Protein AF-A0A151I1D5-F1 (afdb_monomer_lite)

Radius of gyration: 35.08 Å; chains: 1; bounding box: 77×57×146 Å

Structure (mmCIF, N/CA/C/O backbone):
data_AF-A0A151I1D5-F1
#
_entry.id   AF-A0A151I1D5-F1
#
loop_
_atom_site.group_PDB
_atom_site.id
_atom_site.type_symbol
_atom_site.label_atom_id
_atom_site.label_alt_id
_atom_site.label_comp_id
_atom_site.label_asym_id
_atom_site.label_entity_id
_atom_site.label_seq_id
_atom_site.pdbx_PDB_ins_code
_atom_site.Cartn_x
_atom_site.Cartn_y
_atom_site.Cartn_z
_atom_site.occupancy
_atom_site.B_iso_or_equiv
_atom_site.auth_seq_id
_atom_site.auth_comp_id
_atom_site.auth_asym_id
_atom_site.auth_atom_id
_atom_site.pdbx_PDB_model_num
ATOM 1 N N . MET A 1 1 ? 27.876 -27.162 -75.616 1.00 41.78 1 MET A N 1
ATOM 2 C CA . MET A 1 1 ? 27.828 -28.144 -74.509 1.00 41.78 1 MET A CA 1
ATOM 3 C C . MET A 1 1 ? 26.870 -27.642 -73.443 1.00 41.78 1 MET A C 1
ATOM 5 O O . MET A 1 1 ? 27.194 -26.694 -72.750 1.00 41.78 1 MET A O 1
ATOM 9 N N . ASN A 1 2 ? 25.673 -28.226 -73.369 1.00 35.25 2 ASN A N 1
ATOM 10 C CA . ASN A 1 2 ? 24.608 -27.829 -72.449 1.00 35.25 2 ASN A CA 1
ATOM 11 C C . ASN A 1 2 ? 24.338 -29.021 -71.515 1.00 35.25 2 ASN A C 1
ATOM 13 O O . ASN A 1 2 ? 23.931 -30.084 -71.986 1.00 35.25 2 ASN A O 1
ATOM 17 N N . ARG A 1 3 ? 24.655 -28.897 -70.223 1.00 39.97 3 ARG A N 1
ATOM 18 C CA . ARG A 1 3 ? 24.463 -29.952 -69.214 1.00 39.97 3 ARG A CA 1
ATOM 19 C C . ARG A 1 3 ? 23.716 -29.376 -68.016 1.00 39.97 3 ARG A C 1
ATOM 21 O O . ARG A 1 3 ? 24.170 -28.403 -67.430 1.00 39.97 3 ARG A O 1
ATOM 28 N N . GLY A 1 4 ? 22.645 -30.064 -67.613 1.00 36.81 4 GLY A N 1
ATOM 29 C CA . GLY A 1 4 ? 22.224 -30.094 -66.211 1.00 36.81 4 GLY A CA 1
ATOM 30 C C . GLY A 1 4 ? 20.821 -29.586 -65.887 1.00 36.81 4 GLY A C 1
ATOM 31 O O . GLY A 1 4 ? 20.677 -28.682 -65.075 1.00 36.81 4 GLY A O 1
ATOM 32 N N . ARG A 1 5 ? 19.773 -30.240 -66.408 1.00 41.97 5 ARG A N 1
ATOM 33 C CA . ARG A 1 5 ? 18.501 -30.356 -65.668 1.00 41.97 5 ARG A CA 1
ATOM 34 C C . ARG A 1 5 ? 18.778 -31.096 -64.354 1.00 41.97 5 ARG A C 1
ATOM 36 O O . ARG A 1 5 ? 19.260 -32.227 -64.400 1.00 41.97 5 ARG A O 1
ATOM 43 N N . LYS A 1 6 ? 18.395 -30.527 -63.209 1.00 43.16 6 LYS A N 1
ATOM 44 C CA . LYS A 1 6 ? 18.190 -31.297 -61.975 1.00 43.16 6 LYS A CA 1
ATOM 45 C C . LYS A 1 6 ? 16.843 -30.945 -61.354 1.00 43.16 6 LYS A C 1
ATOM 47 O O . LYS A 1 6 ? 16.387 -29.809 -61.401 1.00 43.16 6 LYS A O 1
ATOM 52 N N . GLN A 1 7 ? 16.184 -32.005 -60.916 1.00 39.75 7 GLN A N 1
ATOM 53 C CA . GLN A 1 7 ? 14.758 -32.124 -60.688 1.00 39.75 7 GLN A CA 1
ATOM 54 C C . GLN A 1 7 ? 14.327 -31.637 -59.303 1.00 39.75 7 GLN A C 1
ATOM 56 O O . GLN A 1 7 ? 15.122 -31.522 -58.373 1.00 39.75 7 GLN A O 1
ATOM 61 N N . ARG A 1 8 ? 13.015 -31.407 -59.224 1.00 35.94 8 ARG A N 1
ATOM 62 C CA . ARG A 1 8 ? 12.191 -31.112 -58.053 1.00 35.94 8 ARG A CA 1
ATOM 63 C C . ARG A 1 8 ? 12.415 -32.139 -56.938 1.00 35.94 8 ARG A C 1
ATOM 65 O O . ARG A 1 8 ? 12.318 -33.336 -57.180 1.00 35.94 8 ARG A O 1
ATOM 72 N N . GLY A 1 9 ? 12.616 -31.649 -55.719 1.00 34.81 9 GLY A N 1
ATOM 73 C CA . GLY A 1 9 ? 12.494 -32.417 -54.484 1.00 34.81 9 GLY A CA 1
ATOM 74 C C . GLY A 1 9 ? 11.476 -31.727 -53.585 1.00 34.81 9 GLY A C 1
ATOM 75 O O . GLY A 1 9 ? 11.786 -30.731 -52.940 1.00 34.81 9 GLY A O 1
ATOM 76 N N . VAL A 1 10 ? 10.243 -32.232 -53.594 1.00 39.88 10 VAL A N 1
ATOM 77 C CA . VAL A 1 10 ? 9.167 -31.832 -52.683 1.00 39.88 10 VAL A CA 1
ATOM 78 C C . VAL A 1 10 ? 9.477 -32.455 -51.323 1.00 39.88 10 VAL A C 1
ATOM 80 O O . VAL A 1 10 ? 9.228 -33.635 -51.100 1.00 39.88 10 VAL A O 1
ATOM 83 N N . GLY A 1 11 ? 10.079 -31.672 -50.430 1.00 34.16 11 GLY A N 1
ATOM 84 C CA . GLY A 1 11 ? 10.379 -32.060 -49.053 1.00 34.16 11 GLY A CA 1
ATOM 85 C C . GLY A 1 11 ? 9.414 -31.394 -48.083 1.00 34.16 11 GLY A C 1
ATOM 86 O O . GLY A 1 11 ? 9.779 -30.438 -47.406 1.00 34.16 11 GLY A O 1
ATOM 87 N N . GLY A 1 12 ? 8.174 -31.884 -48.030 1.00 37.75 12 GLY A N 1
ATOM 88 C CA . GLY A 1 12 ? 7.197 -31.502 -47.014 1.00 37.75 12 GLY A CA 1
ATOM 89 C C . GLY A 1 12 ? 7.607 -32.040 -45.645 1.00 37.75 12 GLY A C 1
ATOM 90 O O . GLY A 1 12 ? 7.188 -33.123 -45.244 1.00 37.75 12 GLY A O 1
ATOM 91 N N . THR A 1 13 ? 8.418 -31.290 -44.903 1.00 35.41 13 THR A N 1
ATOM 92 C CA . THR A 1 13 ? 8.650 -31.556 -43.482 1.00 35.41 13 THR A CA 1
ATOM 93 C C . THR A 1 13 ? 7.514 -30.943 -42.675 1.00 35.41 13 THR A C 1
ATOM 95 O O . THR A 1 13 ? 7.536 -29.791 -42.250 1.00 35.41 13 THR A O 1
ATOM 98 N N . ARG A 1 14 ? 6.482 -31.768 -42.473 1.00 38.03 14 ARG A N 1
ATOM 99 C CA . ARG A 1 14 ? 5.414 -31.599 -41.486 1.00 38.03 14 ARG A CA 1
ATOM 100 C C . ARG A 1 14 ? 6.060 -31.383 -40.112 1.00 38.03 14 ARG A C 1
ATOM 102 O O . ARG A 1 14 ? 6.385 -32.345 -39.415 1.00 38.03 14 ARG A O 1
ATOM 109 N N . LYS A 1 15 ? 6.293 -30.123 -39.727 1.00 36.84 15 LYS A N 1
ATOM 110 C CA . LYS A 1 15 ? 6.655 -29.780 -38.349 1.00 36.84 15 LYS A CA 1
ATOM 111 C C . LYS A 1 15 ? 5.465 -30.173 -37.486 1.00 36.84 15 LYS A C 1
ATOM 113 O O . LYS A 1 15 ? 4.402 -29.563 -37.550 1.00 36.84 15 LYS A O 1
ATOM 118 N N . ARG A 1 16 ? 5.652 -31.273 -36.751 1.00 34.34 16 ARG A N 1
ATOM 119 C CA . ARG A 1 16 ? 4.774 -31.725 -35.675 1.00 34.34 16 ARG A CA 1
ATOM 120 C C . ARG A 1 16 ? 4.409 -30.503 -34.842 1.00 34.34 16 ARG A C 1
ATOM 122 O O . ARG A 1 16 ? 5.302 -29.836 -34.320 1.00 34.34 16 ARG A O 1
ATOM 129 N N . VAL A 1 17 ? 3.111 -30.227 -34.744 1.00 41.66 17 VAL A N 1
ATOM 130 C CA . VAL A 1 17 ? 2.547 -29.380 -33.696 1.00 41.66 17 VAL A CA 1
ATOM 131 C C . VAL A 1 17 ? 2.896 -30.084 -32.393 1.00 41.66 17 VAL A C 1
ATOM 133 O O . VAL A 1 17 ? 2.223 -31.015 -31.963 1.00 41.66 17 VAL A O 1
ATOM 136 N N . GLY A 1 18 ? 4.050 -29.723 -31.839 1.00 35.16 18 GLY A N 1
ATOM 137 C CA . GLY A 1 18 ? 4.397 -30.057 -30.478 1.00 35.16 18 GLY A CA 1
ATOM 138 C C . GLY A 1 18 ? 3.407 -29.306 -29.616 1.00 35.16 18 GLY A C 1
ATOM 139 O O . GLY A 1 18 ? 3.459 -28.080 -29.544 1.00 35.16 18 GLY A O 1
ATOM 140 N N . THR A 1 19 ? 2.489 -30.045 -29.007 1.00 40.72 19 THR A N 1
ATOM 141 C CA . THR A 1 19 ? 1.715 -29.611 -27.854 1.00 40.72 19 THR A CA 1
ATOM 142 C C . THR A 1 19 ? 2.703 -29.149 -26.790 1.00 40.72 19 THR A C 1
ATOM 144 O O . THR A 1 19 ? 3.163 -29.932 -25.962 1.00 40.72 19 THR A O 1
ATOM 147 N N . ARG A 1 20 ? 3.069 -27.864 -26.819 1.00 33.00 20 ARG A N 1
ATOM 148 C CA . ARG A 1 20 ? 3.628 -27.199 -25.649 1.00 33.00 20 ARG A CA 1
ATOM 149 C C . ARG A 1 20 ? 2.465 -27.014 -24.685 1.00 33.00 20 ARG A C 1
ATOM 151 O O . ARG A 1 20 ? 1.884 -25.941 -24.590 1.00 33.00 20 ARG A O 1
ATOM 158 N N . GLN A 1 21 ? 2.139 -28.092 -23.972 1.00 42.50 21 GLN A N 1
ATOM 159 C CA . GLN A 1 21 ? 1.662 -28.004 -22.598 1.00 42.50 21 GLN A CA 1
ATOM 160 C C . GLN A 1 21 ? 2.790 -27.354 -21.786 1.00 42.50 21 GLN A C 1
ATOM 162 O O . GLN A 1 21 ? 3.580 -28.011 -21.116 1.00 42.50 21 GLN A O 1
ATOM 167 N N . GLY A 1 22 ? 2.932 -26.041 -21.957 1.00 32.31 22 GLY A N 1
ATOM 168 C CA . GLY A 1 22 ? 3.627 -25.183 -21.023 1.00 32.31 22 GLY A CA 1
ATOM 169 C C . GLY A 1 22 ? 2.584 -24.780 -20.003 1.00 32.31 22 GLY A C 1
ATOM 170 O O . GLY A 1 22 ? 1.608 -24.125 -20.351 1.00 32.31 22 GLY A O 1
ATOM 171 N N . TRP A 1 23 ? 2.756 -25.237 -18.774 1.00 38.06 23 TRP A N 1
ATOM 172 C CA . TRP A 1 23 ? 2.026 -24.763 -17.612 1.00 38.06 23 TRP A CA 1
ATOM 173 C C . TRP A 1 23 ? 1.967 -23.230 -17.656 1.00 38.06 23 TRP A C 1
ATOM 175 O O . TRP A 1 23 ? 2.983 -22.576 -17.428 1.00 38.06 23 TRP A O 1
ATOM 185 N N . ILE A 1 24 ? 0.812 -22.642 -17.984 1.00 48.31 24 ILE A N 1
ATOM 186 C CA . ILE A 1 24 ? 0.598 -21.215 -17.747 1.00 48.31 24 ILE A CA 1
ATOM 187 C C . ILE A 1 24 ? 0.487 -21.099 -16.230 1.00 48.31 24 ILE A C 1
ATOM 189 O O . ILE A 1 24 ? -0.577 -21.323 -15.655 1.00 48.31 24 ILE A O 1
ATOM 193 N N . LYS A 1 25 ? 1.609 -20.838 -15.557 1.00 43.22 25 LYS A N 1
ATOM 194 C CA . LYS A 1 25 ? 1.567 -20.381 -14.172 1.00 43.22 25 LYS A CA 1
ATOM 195 C C . LYS A 1 25 ? 0.787 -19.064 -14.166 1.00 43.22 25 LYS A C 1
ATOM 197 O O . LYS A 1 25 ? 1.275 -18.069 -14.682 1.00 43.22 25 LYS A O 1
ATOM 202 N N . GLY A 1 26 ? -0.437 -19.106 -13.640 1.00 60.16 26 GLY A N 1
ATOM 203 C CA . GLY A 1 26 ? -1.182 -17.945 -13.155 1.00 60.16 26 GLY A CA 1
ATOM 204 C C . GLY A 1 26 ? -1.372 -16.791 -14.139 1.00 60.16 26 GLY A C 1
ATOM 205 O O . GLY A 1 26 ? -0.894 -15.702 -13.875 1.00 60.16 26 GLY A O 1
ATOM 206 N N . ALA A 1 27 ? -2.089 -16.983 -15.246 1.00 80.62 27 ALA A N 1
ATOM 207 C CA . ALA A 1 27 ? -2.495 -15.849 -16.082 1.00 80.62 27 ALA A CA 1
ATOM 208 C C . ALA A 1 27 ? -3.678 -15.083 -15.465 1.00 80.62 27 ALA A C 1
ATOM 210 O O . ALA A 1 27 ? -4.573 -15.682 -14.864 1.00 80.62 27 ALA A O 1
ATOM 211 N N . LEU A 1 28 ? -3.693 -13.763 -15.662 1.00 92.81 28 LEU A N 1
ATOM 212 C CA . LEU A 1 28 ? -4.875 -12.928 -15.455 1.00 92.81 28 LEU A CA 1
ATOM 213 C C . LEU A 1 28 ? -6.009 -13.405 -16.380 1.00 92.81 28 LEU A C 1
ATOM 215 O O . LEU A 1 28 ? -5.791 -13.706 -17.554 1.00 92.81 28 LEU A O 1
ATOM 219 N N . VAL A 1 29 ? -7.223 -13.474 -15.848 1.00 94.50 29 VAL A N 1
ATOM 220 C CA . VAL A 1 29 ? -8.427 -13.946 -16.533 1.00 94.50 29 VAL A CA 1
ATOM 221 C C . VAL A 1 29 ? -9.348 -12.761 -16.767 1.00 94.50 29 VAL A C 1
ATOM 223 O O . VAL A 1 29 ? -9.862 -12.169 -15.818 1.00 94.50 29 VAL A O 1
ATOM 226 N N . TYR A 1 30 ? -9.599 -12.460 -18.037 1.00 94.06 30 TYR A N 1
ATOM 227 C CA . TYR A 1 30 ? -10.476 -11.370 -18.452 1.00 94.06 30 TYR A CA 1
ATOM 228 C C . TYR A 1 30 ? -11.809 -11.900 -18.985 1.00 94.06 30 TYR A C 1
ATOM 230 O O . TYR A 1 30 ? -11.854 -12.939 -19.648 1.00 94.06 30 TYR A O 1
ATOM 238 N N . ARG A 1 31 ? -12.896 -11.171 -18.722 1.00 95.19 31 ARG A N 1
ATOM 239 C CA . ARG A 1 31 ? -14.205 -11.362 -19.365 1.00 95.19 31 ARG A CA 1
ATOM 240 C C . ARG A 1 31 ? -14.754 -10.004 -19.766 1.00 95.19 31 ARG A C 1
ATOM 242 O O . ARG A 1 31 ? -14.777 -9.092 -18.946 1.00 95.19 31 ARG A O 1
ATOM 249 N N . ASP A 1 32 ? -15.144 -9.873 -21.030 1.00 92.81 32 ASP A N 1
ATOM 250 C CA . ASP A 1 32 ? -15.687 -8.629 -21.594 1.00 92.81 32 ASP A CA 1
ATOM 251 C C . ASP A 1 32 ? -14.788 -7.404 -21.340 1.00 92.81 32 ASP A C 1
ATOM 253 O O . ASP A 1 32 ? -15.257 -6.313 -21.034 1.00 92.81 32 ASP A O 1
ATOM 257 N N . GLY A 1 33 ? -13.467 -7.604 -21.411 1.00 85.69 33 GLY A N 1
ATOM 258 C CA . GLY A 1 33 ? -12.463 -6.564 -21.154 1.00 85.69 33 GLY A CA 1
ATOM 259 C C . GLY A 1 33 ? -12.171 -6.287 -19.675 1.00 85.69 33 GLY A C 1
ATOM 260 O O . GLY A 1 33 ? -11.213 -5.582 -19.381 1.00 85.69 33 GLY A O 1
ATOM 261 N N . ASN A 1 34 ? -12.918 -6.881 -18.742 1.00 88.75 34 ASN A N 1
ATOM 262 C CA . ASN A 1 34 ? -12.726 -6.689 -17.306 1.00 88.75 34 ASN A CA 1
ATOM 263 C C . ASN A 1 34 ? -11.879 -7.810 -16.703 1.00 88.75 34 ASN A C 1
ATOM 265 O O . ASN A 1 34 ? -12.093 -8.986 -17.007 1.00 88.75 34 ASN A O 1
ATOM 269 N N . LEU A 1 35 ? -10.942 -7.455 -15.822 1.00 93.19 35 LEU A N 1
ATOM 270 C CA . LEU A 1 35 ? -10.183 -8.425 -15.038 1.00 93.19 35 LEU A CA 1
ATOM 271 C C . LEU A 1 35 ? -11.108 -9.090 -14.010 1.00 93.19 35 LEU A C 1
ATOM 273 O O . LEU A 1 35 ? -11.648 -8.424 -13.132 1.00 93.19 35 LEU A O 1
ATOM 277 N N . VAL A 1 36 ? -11.290 -10.407 -14.120 1.00 93.56 36 VAL A N 1
ATOM 278 C CA . VAL A 1 36 ? -12.192 -11.184 -13.254 1.00 93.56 36 VAL A CA 1
ATOM 279 C C . VAL A 1 36 ? -11.429 -11.960 -12.189 1.00 93.56 36 VAL A C 1
ATOM 281 O O . VAL A 1 36 ? -11.894 -12.067 -11.057 1.00 93.56 36 VAL A O 1
ATOM 284 N N . SER A 1 37 ? -10.277 -12.536 -12.534 1.00 93.19 37 SER A N 1
ATOM 285 C CA . SER A 1 37 ? -9.464 -13.298 -11.583 1.00 93.19 37 SER A CA 1
ATOM 286 C C . SER A 1 37 ? -8.019 -13.455 -12.050 1.00 93.19 37 SER A C 1
ATOM 288 O O . SER A 1 37 ? -7.667 -13.102 -13.170 1.00 93.19 37 SER A O 1
ATOM 290 N N . GLY A 1 38 ? -7.164 -13.990 -11.186 1.00 94.25 38 GLY A N 1
ATOM 291 C CA . GLY A 1 38 ? -5.769 -14.303 -11.479 1.00 94.25 38 GLY A CA 1
ATOM 292 C C . GLY A 1 38 ? -5.141 -15.027 -10.294 1.00 94.25 38 GLY A C 1
ATOM 293 O O . GLY A 1 38 ? -5.761 -15.145 -9.234 1.00 94.25 38 GLY A O 1
ATOM 294 N N . SER A 1 39 ? -3.914 -15.521 -10.454 1.00 95.31 39 SER A N 1
ATOM 295 C CA . SER A 1 39 ? -3.115 -15.894 -9.284 1.00 95.31 39 SER A CA 1
ATOM 296 C C . SER A 1 39 ? -2.754 -14.637 -8.489 1.00 95.31 39 SER A C 1
ATOM 298 O O . SER A 1 39 ? -2.676 -13.547 -9.056 1.00 95.31 39 SER A O 1
ATOM 300 N N . LEU A 1 40 ? -2.482 -14.789 -7.189 1.00 95.69 40 LEU A N 1
ATOM 301 C CA . LEU A 1 40 ? -2.001 -13.677 -6.364 1.00 95.69 40 LEU A CA 1
ATOM 302 C C . LEU A 1 40 ? -0.771 -13.012 -6.996 1.00 95.69 40 LEU A C 1
ATOM 304 O O . LEU A 1 40 ? -0.752 -11.801 -7.144 1.00 95.69 40 LEU A O 1
ATOM 308 N N . GLU A 1 41 ? 0.203 -13.807 -7.440 1.00 94.81 41 GLU A N 1
ATOM 309 C CA . GLU A 1 41 ? 1.417 -13.326 -8.113 1.00 94.81 41 GLU A CA 1
ATOM 310 C C . GLU A 1 41 ? 1.102 -12.442 -9.331 1.00 94.81 41 GLU A C 1
ATOM 312 O O . GLU A 1 41 ? 1.637 -11.344 -9.452 1.00 94.81 41 GLU A O 1
ATOM 317 N N . ALA A 1 42 ? 0.177 -12.866 -10.197 1.00 95.12 42 ALA A N 1
ATOM 318 C CA . ALA A 1 42 ? -0.186 -12.093 -11.380 1.00 95.12 42 ALA A CA 1
ATOM 319 C C . ALA A 1 42 ? -0.969 -10.824 -11.040 1.00 95.12 42 ALA A C 1
ATOM 321 O O . ALA A 1 42 ? -0.788 -9.800 -11.695 1.00 95.12 42 ALA A O 1
ATOM 322 N N . LEU A 1 43 ? -1.817 -10.870 -10.010 1.00 96.44 43 LEU A N 1
ATOM 323 C CA . LEU A 1 43 ? -2.537 -9.696 -9.520 1.00 96.44 43 LEU A CA 1
ATOM 324 C C . LEU A 1 43 ? -1.578 -8.678 -8.883 1.00 96.44 43 LEU A C 1
ATOM 326 O O . LEU A 1 43 ? -1.693 -7.480 -9.144 1.00 96.44 43 LEU A O 1
ATOM 330 N N . VAL A 1 44 ? -0.585 -9.143 -8.120 1.00 95.94 44 VAL A N 1
ATOM 331 C CA . VAL A 1 44 ? 0.491 -8.290 -7.598 1.00 95.94 44 VAL A CA 1
ATOM 332 C C . VAL A 1 44 ? 1.276 -7.683 -8.756 1.00 95.94 44 VAL A C 1
ATOM 334 O O . VAL A 1 44 ? 1.434 -6.468 -8.805 1.00 95.94 44 VAL A O 1
ATOM 337 N N . GLN A 1 45 ? 1.687 -8.482 -9.743 1.00 94.00 45 GLN A N 1
ATOM 338 C CA . GLN A 1 45 ? 2.387 -7.973 -10.922 1.00 94.00 45 GLN A CA 1
ATOM 339 C C . GLN A 1 45 ? 1.554 -6.937 -11.695 1.00 94.00 45 GLN A C 1
ATOM 341 O O . GLN A 1 45 ? 2.105 -5.946 -12.162 1.00 94.00 45 GLN A O 1
ATOM 346 N N . HIS A 1 46 ? 0.235 -7.124 -11.795 1.00 94.56 46 HIS A N 1
ATOM 347 C CA . HIS A 1 46 ? -0.681 -6.169 -12.427 1.00 94.56 46 HIS A CA 1
ATOM 348 C C . HIS A 1 46 ? -0.882 -4.878 -11.614 1.00 94.56 46 HIS A C 1
ATOM 350 O O . HIS A 1 46 ? -1.251 -3.850 -12.181 1.00 94.56 46 HIS A O 1
A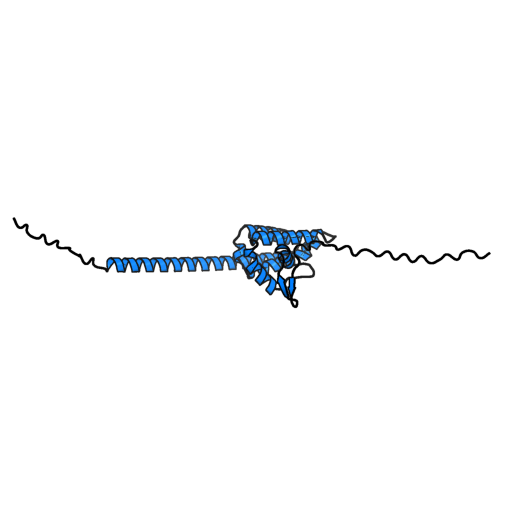TOM 356 N N . MET A 1 47 ? -0.637 -4.912 -10.300 1.00 94.88 47 MET A N 1
ATOM 357 C CA . MET A 1 47 ? -0.647 -3.733 -9.427 1.00 94.88 47 MET A CA 1
ATOM 358 C C . MET A 1 47 ? 0.635 -2.900 -9.561 1.00 94.88 47 MET A C 1
ATOM 360 O O . MET A 1 47 ? 0.608 -1.700 -9.302 1.00 94.88 47 MET A O 1
ATOM 364 N N . VAL A 1 48 ? 1.764 -3.507 -9.941 1.00 92.69 48 VAL A N 1
ATOM 365 C CA . VAL A 1 48 ? 3.046 -2.799 -10.056 1.00 92.69 48 VAL A CA 1
ATOM 366 C C . VAL A 1 48 ? 3.062 -1.938 -11.328 1.00 92.69 48 VAL A C 1
ATOM 368 O O . VAL A 1 48 ? 2.970 -2.486 -12.429 1.00 92.69 48 VAL A O 1
ATOM 371 N N . PRO A 1 49 ? 3.212 -0.603 -11.217 1.00 90.50 49 PRO A N 1
ATOM 372 C CA . PRO A 1 49 ? 3.315 0.269 -12.381 1.00 90.50 49 PRO A CA 1
ATOM 373 C C . PRO A 1 49 ? 4.542 -0.041 -13.238 1.00 90.50 49 PRO A C 1
ATOM 375 O O . PRO A 1 49 ? 5.590 -0.424 -12.721 1.00 90.50 49 PRO A O 1
ATOM 378 N N . THR A 1 50 ? 4.442 0.219 -14.537 1.00 85.12 50 THR A N 1
ATOM 379 C CA . THR A 1 50 ? 5.569 0.192 -15.477 1.00 85.12 50 THR A CA 1
ATOM 380 C C . THR A 1 50 ? 5.703 1.552 -16.173 1.00 85.12 50 THR A C 1
ATOM 382 O O . THR A 1 50 ? 5.009 2.514 -15.841 1.00 85.12 50 THR A O 1
ATOM 385 N N . GLU A 1 51 ? 6.621 1.666 -17.134 1.00 79.12 51 GLU A N 1
ATOM 386 C CA . GLU A 1 51 ? 6.782 2.888 -17.932 1.00 79.12 51 GLU A CA 1
ATOM 387 C C . GLU A 1 51 ? 5.530 3.201 -18.772 1.00 79.12 51 GLU A C 1
ATOM 389 O O . GLU A 1 51 ? 5.097 4.352 -18.843 1.00 79.12 51 GLU A O 1
ATOM 394 N N . GLU A 1 52 ? 4.909 2.164 -19.337 1.00 83.44 52 GLU A N 1
ATOM 395 C CA . GLU A 1 52 ? 3.786 2.276 -20.278 1.00 83.44 52 GLU A CA 1
ATOM 396 C C . GLU A 1 52 ? 2.418 2.026 -19.628 1.00 83.44 52 GLU A C 1
ATOM 398 O O . GLU A 1 52 ? 1.381 2.268 -20.245 1.00 83.44 52 GLU A O 1
ATOM 403 N N . TYR A 1 53 ? 2.394 1.541 -18.386 1.00 88.50 53 TYR A N 1
ATOM 404 C CA . TYR A 1 53 ? 1.171 1.119 -17.717 1.00 88.50 53 TYR A CA 1
ATOM 405 C C . TYR A 1 53 ? 1.116 1.596 -16.265 1.00 88.50 53 TYR A C 1
ATOM 407 O O . TYR A 1 53 ? 2.070 1.466 -15.499 1.00 88.50 53 TYR A O 1
ATOM 415 N N . TYR A 1 54 ? -0.051 2.100 -15.874 1.00 92.25 54 TYR A N 1
ATOM 416 C CA . TYR A 1 54 ? -0.414 2.345 -14.486 1.00 92.25 54 TYR A CA 1
ATOM 417 C C . TYR A 1 54 ? -1.789 1.706 -14.240 1.00 92.25 54 TYR A C 1
ATOM 419 O O . TYR A 1 54 ? -2.690 1.945 -15.050 1.00 92.25 54 TYR A O 1
ATOM 427 N N . PRO A 1 55 ? -1.965 0.897 -13.180 1.00 93.00 55 PRO A N 1
ATOM 428 C CA . PRO A 1 55 ? -3.256 0.286 -12.875 1.00 93.00 55 PRO A CA 1
ATOM 429 C C . PRO A 1 55 ? -4.324 1.344 -12.628 1.00 93.00 55 PRO A C 1
ATOM 431 O O . PRO A 1 55 ? -4.070 2.366 -11.992 1.00 93.00 55 PRO A O 1
ATOM 434 N N . ASP A 1 56 ? -5.540 1.104 -13.113 1.00 93.38 56 ASP A N 1
ATOM 435 C CA . ASP A 1 56 ? -6.628 2.033 -12.848 1.00 93.38 56 ASP A CA 1
ATOM 436 C C . ASP A 1 56 ? -6.990 2.064 -11.351 1.00 93.38 56 ASP A C 1
ATOM 438 O O . ASP A 1 56 ? -6.749 1.124 -10.582 1.00 93.38 56 ASP A O 1
ATOM 442 N N . ARG A 1 57 ? -7.590 3.179 -10.927 1.00 93.94 57 ARG A N 1
ATOM 443 C CA . ARG A 1 57 ? -7.923 3.413 -9.517 1.00 93.94 57 ARG A CA 1
ATOM 444 C C . ARG A 1 57 ? -8.930 2.409 -8.960 1.00 93.94 57 ARG A C 1
ATOM 446 O O . ARG A 1 57 ? -8.887 2.122 -7.766 1.00 93.94 57 ARG A O 1
ATOM 453 N N . ALA A 1 58 ? -9.841 1.891 -9.786 1.00 95.00 58 ALA A N 1
ATOM 454 C CA . ALA A 1 58 ? -10.848 0.939 -9.332 1.00 95.00 58 ALA A CA 1
ATOM 455 C C . ALA A 1 58 ? -10.202 -0.414 -9.013 1.00 95.00 58 ALA A C 1
ATOM 457 O O . ALA A 1 58 ? -10.493 -0.997 -7.965 1.00 95.00 58 ALA A O 1
ATOM 458 N N . TYR A 1 59 ? -9.273 -0.865 -9.860 1.00 96.06 59 TYR A N 1
ATOM 459 C CA . TYR A 1 59 ? -8.446 -2.032 -9.589 1.00 96.06 59 TYR A CA 1
ATOM 460 C C . TYR A 1 59 ? -7.598 -1.836 -8.333 1.00 96.06 59 TYR A C 1
ATOM 462 O O . TYR A 1 59 ? -7.656 -2.681 -7.442 1.00 96.06 59 TYR A O 1
ATOM 470 N N . LEU A 1 60 ? -6.860 -0.722 -8.219 1.00 96.75 60 LEU A N 1
ATOM 471 C CA . LEU A 1 60 ? -6.031 -0.443 -7.040 1.00 96.75 60 LEU A CA 1
ATOM 472 C C . LEU A 1 60 ? -6.850 -0.485 -5.749 1.00 96.75 60 LEU A C 1
ATOM 474 O O . LEU A 1 60 ? -6.464 -1.167 -4.801 1.00 96.75 60 LEU A O 1
ATOM 478 N N . PHE A 1 61 ? -8.005 0.183 -5.729 1.00 97.19 61 PHE A N 1
ATOM 479 C CA . PHE A 1 61 ? -8.912 0.166 -4.587 1.00 97.19 61 PHE A CA 1
ATOM 480 C C . PHE A 1 61 ? -9.366 -1.258 -4.242 1.00 97.19 61 PHE A C 1
ATOM 482 O O . PHE A 1 61 ? -9.198 -1.701 -3.105 1.00 97.19 61 PHE A O 1
ATOM 489 N N . ALA A 1 62 ? -9.929 -1.985 -5.213 1.00 96.94 62 ALA A N 1
ATOM 490 C CA . ALA A 1 62 ? -10.502 -3.308 -4.980 1.00 96.94 62 ALA A CA 1
ATOM 491 C C . ALA A 1 62 ? -9.435 -4.337 -4.586 1.00 96.94 62 ALA A C 1
ATOM 493 O O . ALA A 1 62 ? -9.643 -5.137 -3.666 1.00 96.94 62 ALA A O 1
ATOM 494 N N . PHE A 1 63 ? -8.280 -4.302 -5.252 1.00 97.56 63 PHE A N 1
ATOM 495 C CA . PHE A 1 63 ? -7.168 -5.189 -4.959 1.00 97.56 63 PHE A CA 1
ATOM 496 C C . PHE A 1 63 ? -6.581 -4.886 -3.585 1.00 97.56 63 PHE A C 1
ATOM 498 O O . PHE A 1 63 ? -6.550 -5.786 -2.761 1.00 97.56 63 PHE A O 1
ATOM 505 N N . LEU A 1 64 ? -6.214 -3.642 -3.261 1.00 97.88 64 LEU A N 1
ATOM 506 C CA . LEU A 1 64 ? -5.669 -3.313 -1.937 1.00 97.88 64 LEU A CA 1
ATOM 507 C C . LEU A 1 64 ? -6.668 -3.589 -0.807 1.00 97.88 64 LEU A C 1
ATOM 509 O O . LEU A 1 64 ? -6.267 -4.054 0.259 1.00 97.88 64 LEU A O 1
ATOM 513 N N . LEU A 1 65 ? -7.969 -3.353 -1.021 1.00 96.94 65 LEU A N 1
ATOM 514 C CA . LEU A 1 65 ? -9.019 -3.695 -0.057 1.00 96.94 65 LEU A CA 1
ATOM 515 C C . LEU A 1 65 ? -9.005 -5.194 0.281 1.00 96.94 65 LEU A C 1
ATOM 517 O O . LEU A 1 65 ? -8.991 -5.566 1.456 1.00 96.94 65 LEU A O 1
ATOM 521 N N . SER A 1 66 ? -8.988 -6.040 -0.752 1.00 97.00 66 SER A N 1
ATOM 522 C CA . SER A 1 66 ? -9.172 -7.493 -0.637 1.00 97.00 66 SER A CA 1
ATOM 523 C C . SER A 1 66 ? -7.872 -8.291 -0.482 1.00 97.00 66 SER A C 1
ATOM 525 O O . SER A 1 66 ? -7.895 -9.381 0.090 1.00 97.00 66 SER A O 1
ATOM 527 N N . ALA A 1 67 ? -6.728 -7.753 -0.909 1.00 97.44 67 ALA A N 1
ATOM 528 C CA . ALA A 1 67 ? -5.425 -8.419 -0.888 1.00 97.44 67 ALA A CA 1
ATOM 529 C C . ALA A 1 67 ? -5.017 -8.842 0.524 1.00 97.44 67 ALA A C 1
ATOM 531 O O . ALA A 1 67 ? -4.373 -9.875 0.674 1.00 97.44 67 ALA A O 1
ATOM 532 N N . ARG A 1 68 ? -5.471 -8.123 1.563 1.00 97.12 68 ARG A N 1
ATOM 533 C CA . ARG A 1 68 ? -5.220 -8.446 2.982 1.00 97.12 68 ARG A CA 1
ATOM 534 C C . ARG A 1 68 ? -5.678 -9.846 3.392 1.00 97.12 68 ARG A C 1
ATOM 536 O O . ARG A 1 68 ? -5.192 -10.375 4.387 1.00 97.12 68 ARG A O 1
ATOM 543 N N . LEU A 1 69 ? -6.606 -10.439 2.641 1.00 97.12 69 LEU A N 1
ATOM 544 C CA . LEU A 1 69 ? -7.061 -11.812 2.853 1.00 97.12 69 LEU A CA 1
ATOM 545 C C . LEU A 1 69 ? -6.031 -12.856 2.395 1.00 97.12 69 LEU A C 1
ATOM 547 O O . LEU A 1 69 ? -6.099 -14.004 2.824 1.00 97.12 69 LEU A O 1
ATOM 551 N N . PHE A 1 70 ? -5.090 -12.470 1.531 1.00 97.06 70 PHE A N 1
ATOM 552 C CA . PHE A 1 70 ? -4.152 -13.372 0.860 1.00 97.06 70 PHE A CA 1
ATOM 553 C C . PHE A 1 70 ? -2.680 -13.030 1.124 1.00 97.06 70 PHE A C 1
ATOM 555 O O . PHE A 1 70 ? -1.843 -13.927 1.114 1.00 97.06 70 PHE A O 1
ATOM 562 N N . ILE A 1 71 ? -2.361 -11.756 1.360 1.00 97.88 71 ILE A N 1
ATOM 563 C CA . ILE A 1 71 ? -1.005 -11.253 1.594 1.00 97.88 71 ILE A CA 1
ATOM 564 C C . ILE A 1 71 ? -1.040 -10.068 2.561 1.00 97.88 71 ILE A C 1
ATOM 566 O O . ILE A 1 71 ? -1.907 -9.195 2.463 1.00 97.88 71 ILE A O 1
ATOM 570 N N . LYS A 1 72 ? -0.109 -10.017 3.522 1.00 98.12 72 LYS A N 1
ATOM 571 C CA . LYS A 1 72 ? -0.056 -8.887 4.460 1.00 98.12 72 LYS A CA 1
ATOM 572 C C . LYS A 1 72 ? 0.481 -7.636 3.754 1.00 98.12 72 LYS A C 1
ATOM 574 O O . LYS A 1 72 ? 1.357 -7.762 2.901 1.00 98.12 72 LYS A O 1
ATOM 579 N N . PRO A 1 73 ? 0.054 -6.421 4.148 1.00 98.38 73 PRO A N 1
ATOM 580 C CA . PRO A 1 73 ? 0.491 -5.180 3.502 1.00 98.38 73 PRO A CA 1
ATOM 581 C C . PRO A 1 73 ? 2.013 -5.005 3.391 1.00 98.38 73 PRO A C 1
ATOM 583 O O . PRO A 1 73 ? 2.500 -4.572 2.351 1.00 98.38 73 PRO A O 1
ATOM 586 N N . HIS A 1 74 ? 2.781 -5.381 4.422 1.00 98.50 74 HIS A N 1
ATOM 587 C CA . HIS A 1 74 ? 4.247 -5.289 4.370 1.00 98.50 74 HIS A CA 1
ATOM 588 C C . HIS A 1 74 ? 4.870 -6.296 3.398 1.00 98.50 74 HIS A C 1
ATOM 590 O O . HIS A 1 74 ? 5.815 -5.946 2.702 1.00 98.50 74 HIS A O 1
ATOM 596 N N . GLU A 1 75 ? 4.326 -7.514 3.309 1.00 98.44 75 GLU A N 1
ATOM 597 C CA . GLU A 1 75 ? 4.773 -8.518 2.336 1.00 98.44 75 GLU A CA 1
ATOM 598 C C . GLU A 1 75 ? 4.446 -8.046 0.916 1.00 98.44 75 GLU A C 1
ATOM 600 O O . GLU A 1 75 ? 5.314 -8.062 0.051 1.00 98.44 75 GLU A O 1
ATOM 605 N N . LEU A 1 76 ? 3.235 -7.518 0.700 1.00 98.38 76 LEU A N 1
ATOM 606 C CA . LEU A 1 76 ? 2.822 -6.951 -0.583 1.00 98.38 76 LEU A CA 1
ATOM 607 C C . LEU A 1 76 ? 3.725 -5.792 -1.013 1.00 98.38 76 LEU A C 1
ATOM 609 O O . LEU A 1 76 ? 4.173 -5.756 -2.155 1.00 98.38 76 LEU A O 1
ATOM 613 N N . LEU A 1 77 ? 4.019 -4.851 -0.114 1.00 97.25 77 LEU A N 1
ATOM 614 C CA . LEU A 1 77 ? 4.898 -3.728 -0.434 1.00 97.25 77 LEU A CA 1
ATOM 615 C C . LEU A 1 77 ? 6.341 -4.188 -0.705 1.00 97.25 77 LEU A C 1
ATOM 617 O O . LEU A 1 77 ? 7.008 -3.621 -1.572 1.00 97.25 77 LEU A O 1
ATOM 621 N N . GLY A 1 78 ? 6.806 -5.229 -0.012 1.00 96.25 78 GLY A N 1
ATOM 622 C CA . GLY A 1 78 ? 8.071 -5.900 -0.301 1.00 96.25 78 GLY A CA 1
ATOM 623 C C . GLY A 1 78 ? 8.112 -6.493 -1.713 1.00 96.25 78 GLY A C 1
ATOM 624 O O . GLY A 1 78 ? 9.043 -6.199 -2.461 1.00 96.25 78 GLY A O 1
ATOM 625 N N . GLU A 1 79 ? 7.080 -7.248 -2.103 1.00 96.31 79 GLU A N 1
ATOM 626 C CA . GLU A 1 79 ? 6.942 -7.828 -3.449 1.00 96.31 79 GLU A CA 1
ATOM 627 C C . GLU A 1 79 ? 6.877 -6.751 -4.533 1.00 96.31 79 GLU A C 1
ATOM 629 O O . GLU A 1 79 ? 7.574 -6.840 -5.544 1.00 96.31 79 GLU A O 1
ATOM 634 N N . VAL A 1 80 ? 6.105 -5.683 -4.301 1.00 94.12 80 VAL A N 1
ATOM 635 C CA . VAL A 1 80 ? 6.074 -4.513 -5.186 1.00 94.12 80 VAL A CA 1
ATOM 636 C C . VAL A 1 80 ? 7.494 -3.986 -5.360 1.00 94.12 80 VAL A C 1
ATOM 638 O O . VAL A 1 80 ? 7.975 -3.940 -6.486 1.00 94.12 80 VAL A O 1
ATOM 641 N N . CYS A 1 81 ? 8.215 -3.678 -4.277 1.00 90.81 81 CYS A N 1
ATOM 642 C CA . CYS A 1 81 ? 9.588 -3.172 -4.362 1.00 90.81 81 CYS A CA 1
ATOM 643 C C . CYS A 1 81 ? 10.534 -4.117 -5.125 1.00 90.81 81 CYS A C 1
ATOM 645 O O . CYS A 1 81 ? 11.320 -3.647 -5.948 1.00 90.81 81 CYS A O 1
ATOM 647 N N . ALA A 1 82 ? 10.449 -5.428 -4.891 1.00 90.38 82 ALA A N 1
ATOM 648 C CA . ALA A 1 82 ? 11.282 -6.426 -5.561 1.00 90.38 82 ALA A CA 1
ATOM 649 C C . ALA A 1 82 ? 10.986 -6.518 -7.067 1.00 90.38 82 ALA A C 1
ATOM 651 O O . ALA A 1 82 ? 11.907 -6.542 -7.884 1.00 90.38 82 ALA A O 1
ATOM 652 N N . LEU A 1 83 ? 9.708 -6.503 -7.456 1.00 89.31 83 LEU A N 1
ATOM 653 C CA . LEU A 1 83 ? 9.296 -6.480 -8.861 1.00 89.31 83 LEU A CA 1
ATOM 654 C C . LEU A 1 83 ? 9.777 -5.212 -9.564 1.00 89.31 83 LEU A C 1
ATOM 656 O O . LEU A 1 83 ? 10.216 -5.270 -10.712 1.00 89.31 83 LEU A O 1
ATOM 660 N N . CYS A 1 84 ? 9.769 -4.084 -8.861 1.00 84.06 84 CYS A N 1
ATOM 661 C CA . CYS A 1 84 ? 10.293 -2.828 -9.380 1.00 84.06 84 CYS A CA 1
ATOM 662 C C . CYS A 1 84 ? 11.804 -2.909 -9.643 1.00 84.06 84 CYS A C 1
ATOM 664 O O . CYS A 1 84 ? 12.274 -2.500 -10.702 1.00 84.06 84 CYS A O 1
ATOM 666 N N . GLU A 1 85 ? 12.574 -3.481 -8.715 1.00 81.38 85 GLU A N 1
ATOM 667 C CA . GLU A 1 85 ? 14.014 -3.726 -8.894 1.00 81.38 85 GLU A CA 1
ATOM 668 C C . GLU A 1 85 ? 14.292 -4.729 -10.022 1.00 81.38 85 GLU A C 1
ATOM 670 O O . GLU A 1 85 ? 15.227 -4.560 -10.808 1.00 81.38 85 GLU A O 1
ATOM 675 N N . HIS A 1 86 ? 13.457 -5.760 -10.158 1.00 82.25 86 HIS A N 1
ATOM 676 C CA . HIS A 1 86 ? 13.576 -6.724 -11.246 1.00 82.25 86 HIS A CA 1
ATOM 677 C C . HIS A 1 86 ? 13.350 -6.066 -12.614 1.00 82.25 86 HIS A C 1
ATOM 679 O O . HIS A 1 86 ? 14.162 -6.242 -13.524 1.00 82.25 86 HIS A O 1
ATOM 685 N N . GLN A 1 87 ? 12.307 -5.239 -12.740 1.00 76.44 87 GLN A N 1
ATOM 686 C CA . GLN A 1 87 ? 12.052 -4.437 -13.940 1.00 76.44 87 GLN A CA 1
ATOM 687 C C . GLN A 1 87 ? 13.216 -3.478 -14.241 1.00 76.44 87 GLN A C 1
ATOM 689 O O . GLN A 1 87 ? 13.597 -3.312 -15.401 1.0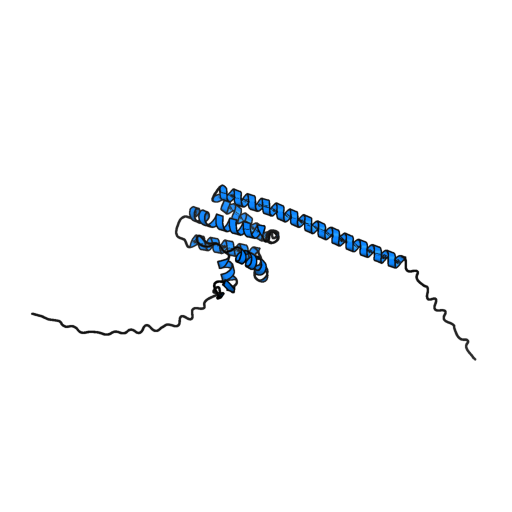0 76.44 87 GLN A O 1
ATOM 694 N N . GLN A 1 88 ? 13.848 -2.905 -13.209 1.00 71.19 88 GLN A N 1
ATOM 695 C CA . GLN A 1 88 ? 15.041 -2.070 -13.374 1.00 71.19 88 GLN A CA 1
ATOM 696 C C . GLN A 1 88 ? 16.238 -2.848 -13.924 1.00 71.19 88 GLN A C 1
ATOM 698 O O . GLN A 1 88 ? 17.017 -2.278 -14.686 1.00 71.19 88 GLN A O 1
ATOM 703 N N . ASN A 1 89 ? 16.413 -4.118 -13.556 1.00 69.25 89 ASN A N 1
ATOM 704 C CA . ASN A 1 89 ? 17.571 -4.916 -13.962 1.00 69.25 89 ASN A CA 1
ATOM 705 C C . ASN A 1 89 ? 17.494 -5.405 -15.418 1.00 69.25 89 ASN A C 1
ATOM 707 O O . ASN A 1 89 ? 18.537 -5.528 -16.060 1.00 69.25 89 ASN A O 1
ATOM 711 N N . LEU A 1 90 ? 16.291 -5.622 -15.959 1.00 60.06 90 LEU A N 1
ATOM 712 C CA . LEU A 1 90 ? 16.087 -6.142 -17.318 1.00 60.06 90 LEU A CA 1
ATOM 713 C C . LEU A 1 90 ? 16.342 -5.106 -18.439 1.00 60.06 90 LEU A C 1
ATOM 715 O O . LEU A 1 90 ? 16.750 -5.486 -19.534 1.00 60.06 90 LEU A O 1
ATOM 719 N N . ASN A 1 91 ? 16.187 -3.801 -18.178 1.00 58.75 91 ASN A N 1
ATOM 720 C CA . ASN A 1 91 ? 16.160 -2.752 -19.218 1.00 58.75 91 ASN A CA 1
ATOM 721 C C . ASN A 1 91 ? 17.531 -2.115 -19.572 1.00 58.75 91 ASN A C 1
ATOM 723 O O . ASN A 1 91 ? 17.651 -0.902 -19.724 1.00 58.75 91 ASN A O 1
ATOM 727 N N . GLY A 1 92 ? 18.592 -2.912 -19.728 1.00 53.34 92 GLY A N 1
ATOM 728 C CA . GLY A 1 92 ? 19.763 -2.569 -20.574 1.00 53.34 92 GLY A CA 1
ATOM 729 C C . GLY A 1 92 ? 20.777 -1.474 -20.165 1.00 53.34 92 GLY A C 1
ATOM 730 O O . GLY A 1 92 ? 21.953 -1.793 -20.085 1.00 53.34 92 GLY A O 1
ATOM 731 N N . GLU A 1 93 ? 20.396 -0.240 -19.777 1.00 48.94 93 GLU A N 1
ATOM 732 C CA . GLU A 1 93 ? 21.379 0.864 -19.605 1.00 48.94 93 GLU A CA 1
ATOM 733 C C . GLU A 1 93 ? 21.188 1.777 -18.361 1.00 48.94 93 GLU A C 1
ATOM 735 O O . GLU A 1 93 ? 20.063 2.124 -18.025 1.00 48.94 93 GLU A O 1
ATOM 740 N N . GLY A 1 94 ? 22.282 2.158 -17.672 1.00 55.53 94 GLY A N 1
ATOM 741 C CA . GLY A 1 94 ? 22.391 3.330 -16.769 1.00 55.53 94 GLY A CA 1
ATOM 742 C C . GLY A 1 94 ? 21.593 3.341 -15.447 1.00 55.53 94 GLY A C 1
ATOM 743 O O . GLY A 1 94 ? 20.483 3.861 -15.380 1.00 55.53 94 GLY A O 1
ATOM 744 N N . GLY A 1 95 ? 22.185 2.883 -14.333 1.00 61.19 95 GLY A N 1
ATOM 745 C CA . GLY A 1 95 ? 21.505 2.755 -13.025 1.00 61.19 95 GLY A CA 1
ATOM 746 C C . GLY A 1 95 ? 20.800 4.011 -12.467 1.00 61.19 95 GLY A C 1
ATOM 747 O O . GLY A 1 95 ? 19.790 3.872 -11.782 1.00 61.19 95 GLY A O 1
ATOM 748 N N . LYS A 1 96 ? 21.270 5.232 -12.772 1.00 62.09 96 LYS A N 1
ATOM 749 C CA . LYS A 1 96 ? 20.643 6.489 -12.302 1.00 62.09 96 LYS A CA 1
ATOM 750 C C . LYS A 1 96 ? 19.422 6.922 -13.124 1.00 62.09 96 LYS A C 1
ATOM 752 O O . LYS A 1 96 ? 18.420 7.314 -12.533 1.00 62.09 96 LYS A O 1
ATOM 757 N N . GLU A 1 97 ? 19.474 6.828 -14.452 1.00 63.59 97 GLU A N 1
ATOM 758 C CA . GLU A 1 97 ? 18.340 7.182 -15.329 1.00 63.59 97 GLU A CA 1
ATOM 759 C C . GLU A 1 97 ? 17.178 6.189 -15.181 1.00 63.59 97 GLU A C 1
ATOM 761 O O . GLU A 1 97 ? 16.009 6.573 -15.197 1.00 63.59 97 GLU A O 1
ATOM 766 N N . ARG A 1 98 ? 17.494 4.911 -14.931 1.00 66.50 98 ARG A N 1
ATOM 767 C CA . ARG A 1 98 ? 16.502 3.868 -14.623 1.00 66.50 98 ARG A CA 1
ATOM 768 C C . ARG A 1 98 ? 15.722 4.144 -13.344 1.00 66.50 98 ARG A C 1
ATOM 770 O O . ARG A 1 98 ? 14.507 3.967 -13.312 1.00 66.50 98 ARG A O 1
ATOM 777 N N . LEU A 1 99 ? 16.423 4.570 -12.293 1.00 67.38 99 LEU A N 1
ATOM 778 C CA . LEU A 1 99 ? 15.799 4.892 -11.014 1.00 67.38 99 LEU A CA 1
ATOM 779 C C . LEU A 1 99 ? 14.872 6.113 -11.158 1.00 67.38 99 LEU A C 1
ATOM 781 O O . LEU A 1 99 ? 13.784 6.125 -10.589 1.00 67.38 99 LEU A O 1
ATOM 785 N N . HIS A 1 100 ? 15.262 7.078 -11.997 1.00 70.69 100 HIS A N 1
ATOM 786 C CA . HIS A 1 100 ? 14.480 8.272 -12.340 1.00 70.69 100 HIS A CA 1
ATOM 787 C C . HIS A 1 100 ? 13.124 7.968 -12.985 1.00 70.69 100 HIS A C 1
ATOM 789 O O . HIS A 1 100 ? 12.132 8.583 -12.613 1.00 70.69 100 HIS A O 1
ATOM 795 N N . ARG A 1 101 ? 13.043 6.999 -13.907 1.00 73.25 101 ARG A N 1
ATOM 796 C CA . ARG A 1 101 ? 11.772 6.662 -14.584 1.00 73.25 101 ARG A CA 1
ATOM 797 C C . ARG A 1 101 ? 10.761 5.973 -13.673 1.00 73.25 101 ARG A C 1
ATOM 799 O O . ARG A 1 101 ? 9.557 6.173 -13.809 1.00 73.25 101 ARG A O 1
ATOM 806 N N . PHE A 1 102 ? 11.248 5.141 -12.759 1.00 75.12 102 PHE A N 1
ATOM 807 C CA . PHE A 1 102 ? 10.388 4.270 -11.968 1.00 75.12 102 PHE A CA 1
ATOM 808 C C . PHE A 1 102 ? 9.924 4.914 -10.650 1.00 75.12 102 PHE A C 1
ATOM 810 O O . PHE A 1 102 ? 8.771 4.754 -10.245 1.00 75.12 102 PHE A O 1
ATOM 817 N N . VAL A 1 103 ? 10.805 5.669 -9.985 1.00 80.69 103 VAL A N 1
ATOM 818 C CA . VAL A 1 103 ? 10.519 6.279 -8.677 1.00 80.69 103 VAL A CA 1
ATOM 819 C C . VAL A 1 103 ? 9.224 7.101 -8.660 1.00 80.69 103 VAL A C 1
ATOM 821 O O . VAL A 1 103 ? 8.427 6.862 -7.754 1.00 80.69 103 VAL A O 1
ATOM 824 N N . PRO A 1 104 ? 8.930 7.978 -9.641 1.00 84.38 104 PRO A N 1
ATOM 825 C CA . PRO A 1 104 ? 7.683 8.743 -9.652 1.00 84.38 104 PRO A CA 1
ATOM 826 C C . PRO A 1 104 ? 6.430 7.860 -9.629 1.00 84.38 104 PRO A C 1
ATOM 828 O O . PRO A 1 104 ? 5.470 8.163 -8.928 1.00 84.38 104 PRO A O 1
ATOM 831 N N . ARG A 1 105 ? 6.441 6.717 -10.331 1.00 87.50 105 ARG A N 1
ATOM 832 C CA . ARG A 1 105 ? 5.301 5.788 -10.359 1.00 87.50 105 ARG A CA 1
ATOM 833 C C . ARG A 1 105 ? 5.110 5.053 -9.036 1.00 87.50 105 ARG A C 1
ATOM 835 O O . ARG A 1 105 ? 3.973 4.861 -8.609 1.00 87.50 105 ARG A O 1
ATOM 842 N N . LEU A 1 106 ? 6.200 4.672 -8.368 1.00 88.69 106 LEU A N 1
ATOM 843 C CA . LEU A 1 106 ? 6.125 4.081 -7.030 1.00 88.69 106 LEU A CA 1
ATOM 844 C C . LEU A 1 106 ? 5.646 5.093 -5.991 1.00 88.69 106 LEU A C 1
ATOM 846 O O . LEU A 1 106 ? 4.821 4.754 -5.149 1.00 88.69 106 LEU A O 1
ATOM 850 N N . VAL A 1 107 ? 6.133 6.334 -6.063 1.00 89.94 107 VAL A N 1
ATOM 851 C CA . VAL A 1 107 ? 5.674 7.423 -5.192 1.00 89.94 107 VAL A CA 1
ATOM 852 C C . VAL A 1 107 ? 4.188 7.692 -5.421 1.00 89.94 107 VAL A C 1
ATOM 854 O O . VAL A 1 107 ? 3.443 7.794 -4.450 1.00 89.94 107 VAL A O 1
ATOM 857 N N . GLN A 1 108 ? 3.733 7.697 -6.677 1.00 91.81 108 GLN A N 1
ATOM 858 C CA . GLN A 1 108 ? 2.314 7.802 -7.011 1.00 91.81 108 GLN A CA 1
ATOM 859 C C . GLN A 1 108 ? 1.499 6.646 -6.404 1.00 91.81 108 GLN A C 1
ATOM 861 O O . GLN A 1 108 ? 0.493 6.890 -5.747 1.00 91.81 108 GLN A O 1
ATOM 866 N N . LEU A 1 109 ? 1.944 5.392 -6.557 1.00 94.75 109 LEU A N 1
ATOM 867 C CA . LEU A 1 109 ? 1.283 4.228 -5.948 1.00 94.75 109 LEU A CA 1
ATOM 868 C C . LEU A 1 109 ? 1.198 4.341 -4.419 1.00 94.75 109 LEU A C 1
ATOM 870 O O . LEU A 1 109 ? 0.152 4.067 -3.835 1.00 94.75 109 LEU A O 1
ATOM 874 N N . LEU A 1 110 ? 2.281 4.767 -3.764 1.00 95.19 110 LEU A N 1
ATOM 875 C CA . LEU A 1 110 ? 2.285 5.000 -2.321 1.00 95.19 110 LEU A CA 1
ATOM 876 C C . LEU A 1 110 ? 1.332 6.129 -1.922 1.00 95.19 110 LEU A C 1
ATOM 878 O O . LEU A 1 110 ? 0.683 6.023 -0.884 1.00 95.19 110 LEU A O 1
ATOM 882 N N . ALA A 1 111 ? 1.231 7.197 -2.713 1.00 94.19 111 ALA A N 1
ATOM 883 C CA . ALA A 1 111 ? 0.299 8.286 -2.443 1.00 94.19 111 ALA A CA 1
ATOM 884 C C . ALA A 1 111 ? -1.147 7.772 -2.465 1.00 94.19 111 ALA A C 1
ATOM 886 O O . ALA A 1 111 ? -1.891 7.988 -1.512 1.00 94.19 111 ALA A O 1
ATOM 887 N N . GLU A 1 112 ? -1.513 7.004 -3.493 1.00 95.69 112 GLU A N 1
ATOM 888 C CA . GLU A 1 112 ? -2.854 6.422 -3.620 1.00 95.69 112 GLU A CA 1
ATOM 889 C C . GLU A 1 112 ? -3.148 5.413 -2.494 1.00 95.69 112 GLU A C 1
ATOM 891 O O . GLU A 1 112 ? -4.239 5.417 -1.917 1.00 95.69 112 GLU A O 1
ATOM 896 N N . TRP A 1 113 ? -2.166 4.593 -2.107 1.00 97.38 113 TRP A N 1
ATOM 897 C CA . TRP A 1 113 ? -2.321 3.638 -1.007 1.00 97.38 113 TRP A CA 1
ATOM 898 C C . TRP A 1 113 ? -2.448 4.343 0.353 1.00 97.38 113 TRP A C 1
ATOM 900 O O . TRP A 1 113 ? -3.376 4.054 1.107 1.00 97.38 113 TRP A O 1
ATOM 910 N N . THR A 1 114 ? -1.575 5.303 0.668 1.00 96.38 114 THR A N 1
ATOM 911 C CA . THR A 1 114 ? -1.629 6.058 1.939 1.00 96.38 114 THR A CA 1
ATOM 912 C C . THR A 1 114 ? -2.890 6.905 2.073 1.00 96.38 114 THR A C 1
ATOM 914 O O . THR A 1 114 ? -3.388 7.089 3.184 1.00 96.38 114 THR A O 1
ATOM 917 N N . GLU A 1 115 ? -3.434 7.400 0.961 1.00 94.56 115 GLU A N 1
ATOM 918 C CA . GLU A 1 115 ? -4.710 8.106 0.946 1.00 94.56 115 GLU A CA 1
ATOM 919 C C . GLU A 1 115 ? -5.890 7.160 1.199 1.00 94.56 115 GLU A C 1
ATOM 921 O O . GLU A 1 115 ? -6.763 7.474 2.010 1.00 94.56 115 GLU A O 1
ATOM 926 N N . THR A 1 116 ? -5.904 6.002 0.534 1.00 95.44 116 THR A N 1
ATOM 927 C CA . THR A 1 116 ? -7.051 5.081 0.555 1.00 95.44 116 THR A CA 1
ATOM 928 C C . THR A 1 116 ? -7.081 4.211 1.813 1.00 95.44 116 THR A C 1
ATOM 930 O O . THR A 1 116 ? -8.140 3.996 2.402 1.00 95.44 116 THR A O 1
ATOM 933 N N . PHE A 1 117 ? -5.922 3.712 2.248 1.00 97.06 117 PHE A N 1
ATOM 934 C CA . PHE A 1 117 ? -5.788 2.778 3.367 1.00 97.06 117 PHE A CA 1
ATOM 935 C C . PHE A 1 117 ? -4.644 3.177 4.317 1.00 97.06 117 PHE A C 1
ATOM 937 O O . PHE A 1 117 ? -3.693 2.412 4.502 1.00 97.06 117 PHE A O 1
ATOM 944 N N . PRO A 1 118 ? -4.729 4.349 4.976 1.00 96.19 118 PRO A N 1
ATOM 945 C CA . PRO A 1 118 ? -3.673 4.854 5.862 1.00 96.19 118 PRO A CA 1
ATOM 946 C C . PRO A 1 118 ? -3.314 3.881 6.995 1.00 96.19 118 PRO A C 1
ATOM 948 O O . PRO A 1 118 ? -2.165 3.824 7.422 1.00 96.19 118 PRO A O 1
ATOM 951 N N . TYR A 1 119 ? -4.273 3.071 7.447 1.00 96.06 119 TYR A N 1
ATOM 952 C CA . TYR A 1 119 ? -4.087 2.090 8.516 1.00 96.06 119 TYR A CA 1
ATOM 953 C C . TYR A 1 119 ? -3.011 1.035 8.250 1.00 96.06 119 TYR A C 1
ATOM 955 O O . TYR A 1 119 ? -2.372 0.585 9.201 1.00 96.06 119 TYR A O 1
ATOM 963 N N . ASP A 1 120 ? -2.764 0.667 6.990 1.00 97.31 120 ASP A N 1
ATOM 964 C CA . ASP A 1 120 ? -1.716 -0.307 6.657 1.00 97.31 120 ASP A CA 1
ATOM 965 C C . ASP A 1 120 ? -0.323 0.187 7.070 1.00 97.31 120 ASP A C 1
ATOM 967 O O . ASP A 1 120 ? 0.561 -0.607 7.382 1.00 97.31 120 ASP A O 1
ATOM 971 N N . PHE A 1 121 ? -0.139 1.507 7.125 1.00 97.62 121 PHE A N 1
ATOM 972 C CA . PHE A 1 121 ? 1.130 2.155 7.433 1.00 97.62 121 PHE A CA 1
ATOM 973 C C . PHE A 1 121 ? 1.373 2.345 8.935 1.00 97.62 121 PHE A C 1
ATOM 975 O O . PHE A 1 121 ? 2.409 2.883 9.315 1.00 97.62 121 PHE A O 1
ATOM 982 N N . ARG A 1 122 ? 0.472 1.872 9.809 1.00 95.19 122 ARG A N 1
ATOM 983 C CA . ARG A 1 122 ? 0.796 1.712 11.239 1.00 95.19 122 ARG A CA 1
ATOM 984 C C . ARG A 1 122 ? 1.771 0.563 11.492 1.00 95.19 122 ARG A C 1
ATOM 986 O O . ARG A 1 122 ? 2.424 0.531 12.530 1.00 95.19 122 ARG A O 1
ATOM 993 N N . ASP A 1 123 ? 1.854 -0.399 10.574 1.00 97.31 123 ASP A N 1
ATOM 994 C CA . ASP A 1 123 ? 2.814 -1.495 10.678 1.00 97.31 123 ASP A CA 1
ATOM 995 C C . ASP A 1 123 ? 4.230 -0.973 10.383 1.00 97.31 123 ASP A C 1
ATOM 997 O O . ASP A 1 123 ? 4.538 -0.521 9.276 1.00 97.31 123 ASP A O 1
ATOM 1001 N N . GLU A 1 124 ? 5.125 -1.079 11.366 1.00 97.06 124 GLU A N 1
ATOM 1002 C CA . GLU A 1 124 ? 6.514 -0.620 11.244 1.00 97.06 124 GLU A CA 1
ATOM 1003 C C . GLU A 1 124 ? 7.288 -1.283 10.101 1.00 97.06 124 GLU A C 1
ATOM 1005 O O . GLU A 1 124 ? 8.247 -0.704 9.587 1.00 97.06 124 GLU A O 1
ATOM 1010 N N . ARG A 1 125 ? 6.884 -2.478 9.654 1.00 98.31 125 ARG A N 1
ATOM 1011 C CA . ARG A 1 125 ? 7.510 -3.141 8.501 1.00 98.31 125 ARG A CA 1
ATOM 1012 C C . ARG A 1 125 ? 7.130 -2.455 7.195 1.00 98.31 125 ARG A C 1
ATOM 1014 O O . ARG A 1 125 ? 7.996 -2.267 6.344 1.00 98.31 125 ARG A O 1
ATOM 1021 N N . VAL A 1 126 ? 5.876 -2.010 7.063 1.00 97.81 126 VAL A N 1
ATOM 1022 C CA . VAL A 1 126 ? 5.437 -1.174 5.931 1.00 97.81 126 VAL A CA 1
ATOM 1023 C C . VAL A 1 126 ? 6.232 0.130 5.936 1.00 97.81 126 VAL A C 1
ATOM 1025 O O . VAL A 1 126 ? 6.841 0.486 4.927 1.00 97.81 126 VAL A O 1
ATOM 1028 N N . MET A 1 127 ? 6.336 0.791 7.094 1.00 97.00 127 MET A N 1
ATOM 1029 C CA . MET A 1 127 ? 7.142 2.010 7.232 1.00 97.00 127 MET A CA 1
ATOM 1030 C C . MET A 1 127 ? 8.636 1.777 6.981 1.00 97.00 127 MET A C 1
ATOM 1032 O O . MET A 1 127 ? 9.315 2.665 6.467 1.00 97.00 127 MET A O 1
ATOM 1036 N N . GLY A 1 128 ? 9.154 0.582 7.273 1.00 97.00 128 GLY A N 1
ATOM 1037 C CA . GLY A 1 128 ? 10.497 0.150 6.894 1.00 97.00 128 GLY A CA 1
ATOM 1038 C C . GLY A 1 128 ? 10.732 0.253 5.388 1.00 97.00 128 GLY A C 1
ATOM 1039 O O . GLY A 1 128 ? 11.683 0.913 4.966 1.00 97.00 128 GLY A O 1
ATOM 1040 N N . HIS A 1 129 ? 9.827 -0.305 4.580 1.00 95.00 129 HIS A N 1
ATOM 1041 C CA . HIS A 1 129 ? 9.890 -0.185 3.121 1.00 95.00 129 HIS A CA 1
ATOM 1042 C C . HIS A 1 129 ? 9.765 1.269 2.657 1.00 95.00 129 HIS A C 1
ATOM 1044 O O . HIS A 1 129 ? 10.564 1.711 1.832 1.00 95.00 129 HIS A O 1
ATOM 1050 N N . VAL A 1 130 ? 8.830 2.041 3.223 1.00 94.75 130 VAL A N 1
ATOM 1051 C CA . VAL A 1 130 ? 8.669 3.467 2.889 1.00 94.75 130 VAL A CA 1
ATOM 1052 C C . VAL A 1 130 ? 9.958 4.248 3.160 1.00 94.75 130 VAL A C 1
ATOM 1054 O O . VAL A 1 130 ? 10.401 5.005 2.301 1.00 94.75 130 VAL A O 1
ATOM 1057 N N . ARG A 1 131 ? 10.628 4.020 4.297 1.00 93.81 131 ARG A N 1
ATOM 1058 C CA . ARG A 1 131 ? 11.923 4.650 4.614 1.00 93.81 131 ARG A CA 1
ATOM 1059 C C . ARG A 1 131 ? 13.000 4.295 3.586 1.00 93.81 131 ARG A C 1
ATOM 1061 O O . ARG A 1 131 ? 13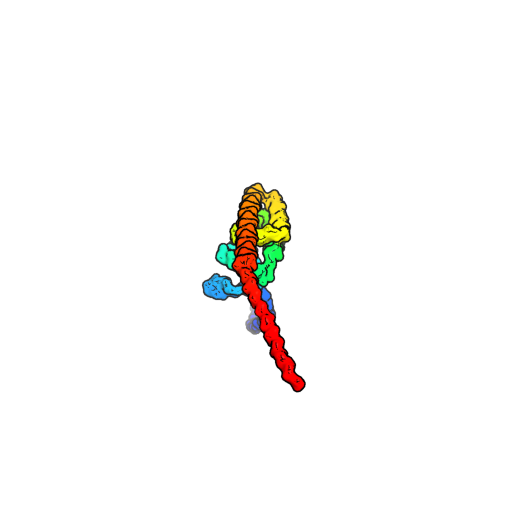.719 5.187 3.137 1.00 93.81 131 ARG A O 1
ATOM 1068 N N . SER A 1 132 ? 13.090 3.029 3.175 1.00 90.56 132 SER A N 1
ATOM 1069 C CA . SER A 1 132 ? 14.019 2.608 2.118 1.00 90.56 132 SER A CA 1
ATOM 1070 C C . SER A 1 132 ? 13.715 3.280 0.776 1.00 90.56 132 SER A C 1
ATOM 1072 O O . SER A 1 132 ? 14.638 3.685 0.069 1.00 90.56 132 SER A O 1
ATOM 1074 N N . ILE A 1 133 ? 12.437 3.450 0.430 1.00 88.75 133 ILE A N 1
ATOM 1075 C CA . ILE A 1 133 ? 12.018 4.156 -0.787 1.00 88.75 133 ILE A CA 1
ATOM 1076 C C . ILE A 1 133 ? 12.412 5.632 -0.700 1.00 88.75 133 ILE A C 1
ATOM 1078 O O . ILE A 1 133 ? 13.066 6.130 -1.613 1.00 88.75 133 ILE A O 1
ATOM 1082 N N . THR A 1 134 ? 12.125 6.312 0.413 1.00 89.31 134 THR A N 1
ATOM 1083 C CA . THR A 1 134 ? 12.514 7.713 0.647 1.00 89.31 134 THR A CA 1
ATOM 1084 C C . THR A 1 134 ? 14.020 7.926 0.492 1.00 89.31 134 THR A C 1
ATOM 1086 O O . THR A 1 134 ? 14.446 8.887 -0.148 1.00 89.31 134 THR A O 1
ATOM 1089 N N . GLN A 1 135 ? 14.842 7.012 1.018 1.00 87.12 135 GLN A N 1
ATOM 1090 C CA . GLN A 1 135 ? 16.300 7.060 0.853 1.00 87.12 135 GLN A CA 1
ATOM 1091 C C . GLN A 1 135 ? 16.719 6.928 -0.617 1.00 87.12 135 GLN A C 1
ATOM 1093 O O . GLN A 1 135 ? 17.584 7.674 -1.076 1.00 87.12 135 GLN A O 1
ATOM 1098 N N . LYS A 1 136 ? 16.085 6.024 -1.375 1.00 81.25 136 LYS A N 1
ATOM 1099 C CA . LYS A 1 136 ? 16.336 5.870 -2.816 1.00 81.25 136 LYS A CA 1
ATOM 1100 C C . LYS A 1 136 ? 15.916 7.120 -3.594 1.00 81.25 136 LYS A C 1
ATOM 1102 O O . LYS A 1 136 ? 16.699 7.602 -4.405 1.00 81.25 136 LYS A O 1
ATOM 1107 N N . VAL A 1 137 ? 14.742 7.690 -3.310 1.00 81.56 137 VAL A N 1
ATOM 1108 C CA . VAL A 1 137 ? 14.251 8.935 -3.938 1.00 81.56 137 VAL A CA 1
ATOM 1109 C C . VAL A 1 137 ? 15.196 10.103 -3.667 1.00 81.56 137 VAL A C 1
ATOM 1111 O O . VAL A 1 137 ? 15.449 10.920 -4.553 1.00 81.56 137 VAL A O 1
ATOM 1114 N N . ALA A 1 138 ? 15.782 10.161 -2.467 1.00 77.19 138 ALA A N 1
ATOM 1115 C CA . ALA A 1 138 ? 16.707 11.225 -2.112 1.00 77.19 138 ALA A CA 1
ATOM 1116 C C . ALA A 1 138 ? 17.918 11.320 -3.054 1.00 77.19 138 ALA A C 1
ATOM 1118 O O . ALA A 1 138 ? 18.408 12.425 -3.294 1.00 77.19 138 ALA A O 1
ATOM 1119 N N . ALA A 1 139 ? 18.339 10.197 -3.639 1.00 72.88 139 ALA A N 1
ATOM 1120 C CA . ALA A 1 139 ? 19.451 10.114 -4.580 1.00 72.88 139 ALA A CA 1
ATOM 1121 C C . ALA A 1 139 ? 19.089 10.477 -6.037 1.00 72.88 139 ALA A C 1
ATOM 1123 O O . ALA A 1 139 ? 19.985 10.539 -6.880 1.00 72.88 139 ALA A O 1
ATOM 1124 N N . VAL A 1 140 ? 17.802 10.688 -6.339 1.00 71.50 140 VAL A N 1
ATOM 1125 C CA . VAL A 1 140 ? 17.263 10.784 -7.707 1.00 71.50 140 VAL A CA 1
ATOM 1126 C C . VAL A 1 140 ? 16.988 12.233 -8.089 1.00 71.50 140 VAL A C 1
ATOM 1128 O O . VAL A 1 140 ? 17.634 12.750 -8.999 1.00 71.50 140 VAL A O 1
ATOM 1131 N N . ASP A 1 141 ? 16.066 12.902 -7.392 1.00 73.19 141 ASP A N 1
ATOM 1132 C CA . ASP A 1 141 ? 15.581 14.228 -7.784 1.00 73.19 141 ASP A CA 1
ATOM 1133 C C . ASP A 1 141 ? 15.008 15.046 -6.618 1.00 73.19 141 ASP A C 1
ATOM 1135 O O . ASP A 1 141 ? 14.462 14.506 -5.658 1.00 73.19 141 ASP A O 1
ATOM 1139 N N . ALA A 1 142 ? 15.120 16.372 -6.711 1.00 80.31 142 ALA A N 1
ATOM 1140 C CA . ALA A 1 142 ? 14.576 17.305 -5.736 1.00 80.31 142 ALA A CA 1
ATOM 1141 C C . ALA A 1 142 ? 13.047 17.366 -5.729 1.00 80.31 142 ALA A C 1
ATOM 1143 O O . ALA A 1 142 ? 12.485 17.473 -4.640 1.00 80.31 142 ALA A O 1
ATOM 1144 N N . ALA A 1 143 ? 12.380 17.282 -6.884 1.00 80.94 143 ALA A N 1
ATOM 1145 C CA . ALA A 1 143 ? 10.920 17.332 -6.931 1.00 80.94 143 ALA A CA 1
ATOM 1146 C C . ALA A 1 143 ? 10.317 16.046 -6.354 1.00 80.94 143 ALA A C 1
ATOM 1148 O O . ALA A 1 143 ? 9.482 16.114 -5.452 1.00 80.94 143 ALA A O 1
ATOM 1149 N N . ALA A 1 144 ? 10.847 14.882 -6.743 1.00 77.75 144 ALA A N 1
ATOM 1150 C CA . ALA A 1 144 ? 10.426 13.598 -6.176 1.00 77.75 144 ALA A CA 1
ATOM 1151 C C . ALA A 1 144 ? 10.625 13.532 -4.645 1.00 77.75 144 ALA A C 1
ATOM 1153 O O . ALA A 1 144 ? 9.795 12.976 -3.926 1.00 77.75 144 ALA A O 1
ATOM 1154 N N . ARG A 1 145 ? 11.693 14.150 -4.111 1.00 84.00 145 ARG A N 1
ATOM 1155 C CA . ARG A 1 145 ? 11.872 14.295 -2.653 1.00 84.00 145 ARG A CA 1
ATOM 1156 C C . ARG A 1 145 ? 10.733 15.081 -2.003 1.00 84.00 145 ARG A C 1
ATOM 1158 O O . ARG A 1 145 ? 10.258 14.665 -0.951 1.00 84.00 145 ARG A O 1
ATOM 1165 N N . GLN A 1 146 ? 10.310 16.195 -2.603 1.00 87.12 146 GLN A N 1
ATOM 1166 C CA . GLN A 1 146 ? 9.221 17.016 -2.062 1.00 87.12 146 GLN A CA 1
ATOM 1167 C C . GLN A 1 146 ? 7.892 16.259 -2.056 1.00 87.12 146 GLN A C 1
ATOM 1169 O O . GLN A 1 146 ? 7.165 16.322 -1.067 1.00 87.12 146 GLN A O 1
ATOM 1174 N N . GLU A 1 147 ? 7.602 15.492 -3.108 1.00 87.56 147 GLU A N 1
ATOM 1175 C CA . GLU A 1 147 ? 6.398 14.656 -3.176 1.00 87.56 147 GLU A CA 1
ATOM 1176 C C . GLU A 1 147 ? 6.366 13.610 -2.058 1.00 87.56 147 GLU A C 1
ATOM 1178 O O . GLU A 1 147 ? 5.363 13.481 -1.355 1.00 87.56 147 GLU A O 1
ATOM 1183 N N . VAL A 1 148 ? 7.485 12.916 -1.826 1.00 90.50 148 VAL A N 1
ATOM 1184 C CA . VAL A 1 148 ? 7.591 11.939 -0.733 1.00 90.50 148 VAL A CA 1
ATOM 1185 C C . VAL A 1 148 ? 7.474 12.613 0.635 1.00 90.50 148 VAL A C 1
ATOM 1187 O O . VAL A 1 148 ? 6.790 12.096 1.516 1.00 90.50 148 VAL A O 1
ATOM 1190 N N . SER A 1 149 ? 8.091 13.780 0.832 1.00 91.75 149 SER A N 1
ATOM 1191 C CA . SER A 1 149 ? 7.947 14.541 2.078 1.00 91.75 149 SER A CA 1
ATOM 1192 C C . SER A 1 149 ? 6.497 14.964 2.332 1.00 91.75 149 SER A C 1
ATOM 1194 O O . SER A 1 149 ? 6.006 14.803 3.450 1.00 91.75 149 SER A O 1
ATOM 1196 N N . ALA A 1 150 ? 5.792 15.448 1.308 1.00 92.12 150 ALA A N 1
ATOM 1197 C CA . ALA A 1 150 ? 4.381 15.812 1.409 1.00 92.12 150 ALA A CA 1
ATOM 1198 C C . ALA A 1 150 ? 3.498 14.592 1.714 1.00 92.12 150 ALA A C 1
ATOM 1200 O O . ALA A 1 150 ? 2.621 14.664 2.576 1.00 92.12 150 ALA A O 1
ATOM 1201 N N . LEU A 1 151 ? 3.761 13.457 1.061 1.00 94.06 151 LEU A N 1
ATOM 1202 C CA . LEU A 1 151 ? 3.092 12.183 1.327 1.00 94.06 151 LEU A CA 1
ATOM 1203 C C . LEU A 1 151 ? 3.253 11.768 2.793 1.00 94.06 151 LEU A C 1
ATOM 1205 O O . LEU A 1 151 ? 2.257 11.491 3.458 1.00 94.06 151 LEU A O 1
ATOM 1209 N N . LEU A 1 152 ? 4.481 11.778 3.320 1.00 95.00 152 LEU A N 1
ATOM 1210 C CA . LEU A 1 152 ? 4.759 11.405 4.711 1.00 95.00 152 LEU A CA 1
ATOM 1211 C C . LEU A 1 152 ? 4.076 12.344 5.710 1.00 95.00 152 LEU A C 1
ATOM 1213 O O . LEU A 1 152 ? 3.515 11.881 6.703 1.00 95.00 152 LEU A O 1
ATOM 1217 N N . GLN A 1 153 ? 4.075 13.650 5.434 1.00 95.81 153 GLN A N 1
ATOM 1218 C CA . GLN A 1 153 ? 3.394 14.629 6.278 1.00 95.81 153 GLN A CA 1
ATOM 1219 C C . GLN A 1 153 ? 1.877 14.399 6.294 1.00 95.81 153 GLN A C 1
ATOM 1221 O O . GLN A 1 153 ? 1.254 14.411 7.356 1.00 95.81 153 GLN A O 1
ATOM 1226 N N . ASN A 1 154 ? 1.277 14.158 5.127 1.00 95.88 154 ASN A N 1
ATOM 1227 C CA . ASN A 1 154 ? -0.150 13.865 5.013 1.00 95.88 154 ASN A CA 1
ATOM 1228 C C . ASN A 1 154 ? -0.520 12.553 5.707 1.00 95.88 154 ASN A C 1
ATOM 1230 O O . ASN A 1 154 ? -1.551 12.481 6.375 1.00 95.88 154 ASN A O 1
ATOM 1234 N N . LEU A 1 155 ? 0.323 11.528 5.575 1.00 96.62 155 LEU A N 1
ATOM 1235 C CA . LEU A 1 155 ? 0.131 10.256 6.256 1.00 96.62 155 LEU A CA 1
ATOM 1236 C C . LEU A 1 155 ? 0.160 10.437 7.776 1.00 96.62 155 LEU A C 1
ATOM 1238 O O . LEU A 1 155 ? -0.746 9.953 8.449 1.00 96.62 155 LEU A O 1
ATOM 1242 N N . LEU A 1 156 ? 1.135 11.180 8.308 1.00 96.62 156 LEU A N 1
ATOM 1243 C CA . LEU A 1 156 ? 1.212 11.483 9.737 1.00 96.62 156 LEU A CA 1
ATOM 1244 C C . LEU A 1 156 ? -0.064 12.173 10.229 1.00 96.62 156 LEU A C 1
ATOM 1246 O O . LEU A 1 156 ? -0.673 11.714 11.190 1.00 96.62 156 LEU A O 1
ATOM 1250 N N . LEU A 1 157 ? -0.512 13.228 9.540 1.00 96.31 157 LEU A N 1
ATOM 1251 C CA . LEU A 1 157 ? -1.741 13.940 9.901 1.00 96.31 157 LEU A CA 1
ATOM 1252 C C . LEU A 1 157 ? -2.960 13.008 9.933 1.00 96.31 157 LEU A C 1
ATOM 1254 O O . LEU A 1 157 ? -3.770 13.084 10.858 1.00 96.31 157 LEU A O 1
ATOM 1258 N N . ARG A 1 158 ? -3.083 12.113 8.946 1.00 95.19 158 ARG A N 1
ATOM 1259 C CA . ARG A 1 158 ? -4.177 11.135 8.875 1.00 95.19 158 ARG A CA 1
ATOM 1260 C C . ARG A 1 158 ? -4.094 10.120 10.007 1.00 95.19 158 ARG A C 1
ATOM 1262 O O . ARG A 1 158 ? -5.100 9.889 10.667 1.00 95.19 158 ARG A O 1
ATOM 1269 N N . LEU A 1 159 ? -2.919 9.550 10.262 1.00 96.19 159 LEU A N 1
ATOM 1270 C CA . LEU A 1 159 ? -2.720 8.585 11.344 1.00 96.19 159 LEU A CA 1
ATOM 1271 C C . LEU A 1 159 ? -3.013 9.205 12.712 1.00 96.19 159 LEU A C 1
ATOM 1273 O O . LEU A 1 159 ? -3.767 8.614 13.477 1.00 96.19 159 LEU A O 1
ATOM 1277 N N . THR A 1 160 ? -2.534 10.422 12.977 1.00 96.12 160 THR A N 1
ATOM 1278 C CA . THR A 1 160 ? -2.845 11.150 14.216 1.00 96.12 160 THR A CA 1
ATOM 1279 C C . THR A 1 160 ? -4.339 11.445 14.344 1.00 96.12 160 THR A C 1
ATOM 1281 O O . THR A 1 160 ? -4.902 11.342 15.432 1.00 96.12 160 THR A O 1
ATOM 1284 N N . ALA A 1 161 ? -5.020 11.803 13.251 1.00 95.00 161 ALA A N 1
ATOM 1285 C CA . ALA A 1 161 ? -6.469 11.981 13.284 1.00 95.00 161 ALA A CA 1
ATOM 1286 C C . ALA A 1 161 ? -7.183 10.665 13.637 1.00 95.00 161 ALA A C 1
ATOM 1288 O O . ALA A 1 161 ? -8.048 10.664 14.509 1.00 95.00 161 ALA A O 1
ATOM 1289 N N . LEU A 1 162 ? -6.785 9.549 13.017 1.00 93.94 162 LEU A N 1
ATOM 1290 C CA . LEU A 1 162 ? -7.330 8.217 13.300 1.00 93.94 162 LEU A CA 1
ATOM 1291 C C . LEU A 1 162 ? -7.098 7.791 14.754 1.00 93.94 162 LEU A C 1
ATOM 1293 O O . LEU A 1 162 ? -8.033 7.322 15.394 1.00 93.94 162 LEU A O 1
ATOM 1297 N N . GLU A 1 163 ? -5.900 8.016 15.299 1.00 95.06 163 GLU A N 1
ATOM 1298 C CA . GLU A 1 163 ? -5.590 7.765 16.716 1.00 95.06 163 GLU A CA 1
ATOM 1299 C C . GLU A 1 163 ? -6.538 8.540 17.634 1.00 95.06 163 GLU A C 1
ATOM 1301 O O . GLU A 1 163 ? -7.169 7.957 18.512 1.00 95.06 163 GLU A O 1
ATOM 1306 N N . ARG A 1 164 ? -6.737 9.837 17.374 1.00 95.00 164 ARG A N 1
ATOM 1307 C CA . ARG A 1 164 ? -7.658 10.669 18.163 1.00 95.00 164 ARG A CA 1
ATOM 1308 C C . ARG A 1 164 ? -9.107 10.190 18.082 1.00 95.00 164 ARG A C 1
ATOM 1310 O O . ARG A 1 164 ? -9.831 10.267 19.075 1.00 95.00 164 ARG A O 1
ATOM 1317 N N . TYR A 1 165 ? -9.552 9.728 16.913 1.00 94.81 165 TYR A N 1
ATOM 1318 C CA . TYR A 1 165 ? -10.894 9.163 16.764 1.00 94.81 165 TYR A CA 1
ATOM 1319 C C . TYR A 1 165 ? -11.044 7.862 17.558 1.00 94.81 165 TYR A C 1
ATOM 1321 O O . TYR A 1 165 ? -12.043 7.688 18.253 1.00 94.81 165 TYR A O 1
ATOM 1329 N N . GLU A 1 166 ? -10.050 6.979 17.510 1.00 94.00 166 GLU A N 1
ATOM 1330 C CA . GLU A 1 166 ? -10.044 5.717 18.257 1.00 94.00 166 GLU A CA 1
ATOM 1331 C C . GLU A 1 166 ? -10.012 5.933 19.769 1.00 94.00 166 GLU A C 1
ATOM 1333 O O . GLU A 1 166 ? -10.779 5.298 20.493 1.00 94.00 166 GLU A O 1
ATOM 1338 N N . GLU A 1 167 ? -9.195 6.869 20.250 1.00 95.44 167 GLU A N 1
ATOM 1339 C CA . GLU A 1 167 ? -9.178 7.282 21.655 1.00 95.44 167 GLU A CA 1
ATOM 1340 C C . GLU A 1 167 ? -10.547 7.812 22.096 1.00 95.44 167 GLU A C 1
ATOM 1342 O O . GLU A 1 167 ? -11.042 7.456 23.167 1.00 95.44 167 GLU A O 1
ATOM 1347 N N . GLY A 1 168 ? -11.194 8.628 21.259 1.00 95.69 168 GLY A N 1
ATOM 1348 C CA . GLY A 1 168 ? -12.552 9.112 21.502 1.00 95.69 168 GLY A CA 1
ATOM 1349 C C . GLY A 1 168 ? -13.567 7.972 21.610 1.00 95.69 168 GLY A C 1
ATOM 1350 O O . GLY A 1 168 ? -14.342 7.927 22.565 1.00 95.69 168 GLY A O 1
ATOM 1351 N N . LEU A 1 169 ? -13.528 7.014 20.680 1.00 95.19 169 LEU A N 1
ATOM 1352 C CA . LEU A 1 169 ? -14.397 5.834 20.704 1.00 95.19 169 LEU A CA 1
ATOM 1353 C C . LEU A 1 169 ? -14.160 4.967 21.949 1.00 95.19 169 LEU A C 1
ATOM 1355 O O . LEU A 1 169 ? -15.121 4.537 22.584 1.00 95.19 169 LEU A O 1
ATOM 1359 N N . ALA A 1 170 ? -12.901 4.745 22.334 1.00 95.25 170 ALA A N 1
ATOM 1360 C CA . ALA A 1 170 ? -12.546 3.969 23.521 1.00 95.25 170 ALA A CA 1
ATOM 1361 C C . ALA A 1 170 ? -13.040 4.634 24.817 1.00 95.25 170 ALA A C 1
ATOM 1363 O O . ALA A 1 170 ? -13.537 3.952 25.720 1.00 95.25 170 ALA A O 1
ATOM 1364 N N . ARG A 1 171 ? -12.957 5.968 24.899 1.00 95.62 171 ARG A N 1
ATOM 1365 C CA . ARG A 1 171 ? -13.498 6.741 26.026 1.00 95.62 171 ARG A CA 1
ATOM 1366 C C . ARG A 1 171 ? -15.013 6.603 26.128 1.00 95.62 171 ARG A C 1
ATOM 1368 O O . ARG A 1 171 ? -15.493 6.209 27.186 1.00 95.62 171 ARG A O 1
ATOM 1375 N N . LEU A 1 172 ? -15.740 6.818 25.030 1.00 94.81 172 LEU A N 1
ATOM 1376 C CA . LEU A 1 172 ? -17.201 6.674 24.998 1.00 94.81 172 LEU A CA 1
ATOM 1377 C C . LEU A 1 172 ? -17.650 5.252 25.367 1.00 94.81 172 LEU A C 1
ATOM 1379 O O . LEU A 1 172 ? -18.603 5.077 26.123 1.00 94.81 172 LEU A O 1
ATOM 1383 N N . ALA A 1 173 ? -16.945 4.227 24.879 1.00 93.00 173 ALA A N 1
ATOM 1384 C CA . ALA A 1 173 ? -17.227 2.837 25.231 1.00 93.00 173 ALA A CA 1
ATOM 1385 C C . ALA A 1 173 ? -17.022 2.563 26.733 1.00 93.00 173 ALA A C 1
ATOM 1387 O O . ALA A 1 173 ? -17.814 1.849 27.351 1.00 93.00 173 ALA A O 1
ATOM 1388 N N . THR A 1 174 ? -15.983 3.154 27.330 1.00 93.19 174 THR A N 1
ATOM 1389 C CA . THR A 1 174 ? -15.693 3.029 28.766 1.00 93.19 174 THR A CA 1
ATOM 1390 C C . THR A 1 174 ? -16.742 3.752 29.610 1.00 93.19 174 THR A C 1
ATOM 1392 O O . THR A 1 174 ? -17.257 3.173 30.565 1.00 93.19 174 THR A O 1
ATOM 1395 N N . GLU A 1 175 ? -17.097 4.983 29.238 1.00 92.69 175 GLU A N 1
ATOM 1396 C CA . GLU A 1 175 ? -18.124 5.791 29.906 1.00 92.69 175 GLU A CA 1
ATOM 1397 C C . GLU A 1 175 ? -19.478 5.061 29.899 1.00 92.69 175 GLU A C 1
ATOM 1399 O O . GLU A 1 175 ? -20.059 4.825 30.962 1.00 92.69 175 GLU A O 1
ATOM 1404 N N . ALA A 1 176 ? -19.910 4.558 28.738 1.00 90.88 176 ALA A N 1
ATOM 1405 C CA . ALA A 1 176 ? -21.136 3.770 28.614 1.00 90.88 176 ALA A CA 1
ATOM 1406 C C . ALA A 1 176 ? -21.120 2.499 29.487 1.00 90.88 176 ALA A C 1
ATOM 1408 O O . ALA A 1 176 ? -22.115 2.169 30.135 1.00 90.88 176 ALA A O 1
ATOM 1409 N N . ALA A 1 177 ? -19.988 1.789 29.555 1.00 88.88 177 ALA A N 1
ATOM 1410 C CA . ALA A 1 177 ? -19.851 0.617 30.420 1.00 88.88 177 ALA A CA 1
ATOM 1411 C C . ALA A 1 177 ? -19.929 0.987 31.914 1.00 88.88 177 ALA A C 1
ATOM 1413 O O . ALA A 1 177 ? -20.556 0.272 32.703 1.00 88.88 177 ALA A O 1
ATOM 1414 N N . THR A 1 178 ? -19.329 2.114 32.316 1.00 88.81 178 THR A N 1
ATOM 1415 C CA . THR A 1 178 ? -19.405 2.598 33.702 1.00 88.81 178 THR A CA 1
ATOM 1416 C C . THR A 1 178 ? -20.813 3.033 34.099 1.00 88.81 178 THR A C 1
ATOM 1418 O O . THR A 1 178 ? -21.246 2.692 35.199 1.00 88.81 178 THR A O 1
ATOM 1421 N N . GLU A 1 179 ? -21.558 3.698 33.212 1.00 86.19 179 GLU A N 1
ATOM 1422 C CA . GLU A 1 179 ? -22.956 4.079 33.448 1.00 86.19 179 GLU A CA 1
ATOM 1423 C C . GLU A 1 179 ? -23.878 2.860 33.586 1.00 86.19 179 GLU A C 1
ATOM 1425 O O . GLU A 1 179 ? -24.739 2.813 34.466 1.00 86.19 179 GLU A O 1
ATOM 1430 N N . GLN A 1 180 ? -23.675 1.818 32.777 1.00 82.06 180 GLN A N 1
ATOM 1431 C CA . GLN A 1 180 ? -24.421 0.567 32.937 1.00 82.06 180 GLN A CA 1
ATOM 1432 C C . GLN A 1 180 ? -24.117 -0.104 34.283 1.00 82.06 180 GLN A C 1
ATOM 1434 O O . GLN A 1 180 ? -25.026 -0.575 34.971 1.00 82.06 180 GLN A O 1
ATOM 1439 N N . LEU A 1 181 ? -22.850 -0.116 34.706 1.00 81.75 181 LEU A N 1
ATOM 1440 C CA . LEU A 1 181 ? -22.447 -0.662 36.004 1.00 81.75 181 LEU A CA 1
ATOM 1441 C C . LEU A 1 181 ? -23.040 0.125 37.180 1.00 81.75 181 LEU A C 1
ATOM 1443 O O . LEU A 1 181 ? -23.447 -0.490 38.170 1.00 81.75 181 LEU A O 1
ATOM 1447 N N . THR A 1 182 ? -23.102 1.456 37.104 1.00 79.06 182 THR A N 1
ATOM 1448 C CA . THR A 1 182 ? -23.717 2.281 38.155 1.00 79.06 182 THR A CA 1
ATOM 1449 C C . THR A 1 182 ? -25.228 2.090 38.202 1.00 79.06 182 THR A C 1
ATOM 1451 O O . THR A 1 182 ? -25.760 1.900 39.296 1.00 79.06 182 THR A O 1
ATOM 1454 N N . GLN A 1 183 ? -25.912 2.004 37.057 1.00 76.56 183 GLN A N 1
ATOM 1455 C CA . GLN A 1 183 ? -27.341 1.675 37.012 1.00 76.56 183 GLN A CA 1
ATOM 1456 C C . GLN A 1 183 ? -27.629 0.295 37.617 1.00 76.56 183 GLN A C 1
ATOM 1458 O O . GLN A 1 183 ? -28.498 0.167 38.478 1.00 76.56 183 GLN A O 1
ATOM 1463 N N . VAL A 1 184 ? -26.869 -0.743 37.248 1.00 77.19 184 VAL A N 1
ATOM 1464 C CA . VAL A 1 184 ? -27.030 -2.094 37.820 1.00 77.19 184 VAL A CA 1
ATOM 1465 C C . VAL A 1 184 ? -26.794 -2.093 39.334 1.00 77.19 184 VAL A C 1
ATOM 1467 O O . VAL A 1 184 ? -27.537 -2.741 40.078 1.00 77.19 184 VAL A O 1
ATOM 1470 N N . ARG A 1 185 ? -25.787 -1.353 39.816 1.00 74.44 185 ARG A N 1
ATOM 1471 C CA . ARG A 1 185 ? -25.525 -1.191 41.255 1.00 74.44 185 ARG A CA 1
ATOM 1472 C C . ARG A 1 185 ? -26.672 -0.478 41.966 1.00 74.44 185 ARG A C 1
ATOM 1474 O O . ARG A 1 185 ? -27.102 -0.959 43.012 1.00 74.44 185 ARG A O 1
ATOM 1481 N N . GLU A 1 186 ? -27.206 0.600 41.397 1.00 73.19 186 GLU A N 1
ATOM 1482 C CA . GLU A 1 186 ? -28.372 1.292 41.952 1.00 73.19 186 GLU A CA 1
ATOM 1483 C C . GLU A 1 186 ? -29.607 0.390 42.015 1.00 73.19 186 GLU A C 1
ATOM 1485 O O . GLU A 1 186 ? -30.267 0.331 43.052 1.00 73.19 186 GLU A O 1
ATOM 1490 N N . PHE A 1 187 ? -29.903 -0.365 40.953 1.00 65.62 187 PHE A N 1
ATOM 1491 C CA . PHE A 1 187 ? -31.002 -1.333 40.954 1.00 65.62 187 PHE A CA 1
ATOM 1492 C C . PHE A 1 187 ? -30.819 -2.411 42.022 1.00 65.62 187 PHE A C 1
ATOM 1494 O O . PHE A 1 187 ? -31.784 -2.825 42.664 1.00 65.62 187 PHE A O 1
ATOM 1501 N N . ARG A 1 188 ? -29.584 -2.868 42.234 1.00 59.56 188 ARG A N 1
ATOM 1502 C CA . ARG A 1 188 ? -29.266 -3.877 43.246 1.00 59.56 188 ARG A CA 1
ATOM 1503 C C . ARG A 1 188 ? -29.364 -3.328 44.673 1.00 59.56 188 ARG A C 1
ATOM 1505 O O . ARG A 1 188 ? -29.710 -4.090 45.566 1.00 59.56 188 ARG A O 1
ATOM 1512 N N . TYR A 1 189 ? -29.113 -2.035 44.880 1.00 61.19 189 TYR A N 1
ATOM 1513 C CA . TYR A 1 189 ? -29.251 -1.374 46.184 1.00 61.19 189 TYR A CA 1
ATOM 1514 C C . TYR A 1 189 ? -30.698 -0.935 46.485 1.00 61.19 189 TYR A C 1
ATOM 1516 O O . TYR A 1 189 ? -31.097 -0.879 47.643 1.00 61.19 189 TYR A O 1
ATOM 1524 N N . LYS A 1 190 ? -31.509 -0.670 45.449 1.00 57.62 190 LYS A N 1
ATOM 1525 C CA . LYS A 1 190 ? -32.931 -0.287 45.562 1.00 57.62 190 LYS A CA 1
ATOM 1526 C C . LYS A 1 190 ? -33.908 -1.470 45.633 1.00 57.62 190 LYS A C 1
ATOM 1528 O O . LYS A 1 190 ? -35.093 -1.240 45.849 1.00 57.62 190 LYS A O 1
ATOM 1533 N N . ARG A 1 191 ? -33.463 -2.725 45.476 1.00 49.91 191 ARG A N 1
ATOM 1534 C CA . ARG A 1 191 ? -34.297 -3.899 45.799 1.00 49.91 191 ARG A CA 1
ATOM 1535 C C . ARG A 1 191 ? -34.232 -4.150 47.311 1.00 49.91 191 ARG A C 1
ATOM 1537 O O . ARG A 1 191 ? -33.197 -4.634 47.769 1.00 49.91 191 ARG A O 1
ATOM 1544 N N . PRO A 1 192 ? -35.291 -3.880 48.099 1.00 49.19 192 PRO A N 1
ATOM 1545 C CA . PRO A 1 192 ? -35.329 -4.391 49.457 1.00 49.19 192 PRO A CA 1
ATOM 1546 C C . PRO A 1 192 ? -35.349 -5.919 49.364 1.00 49.19 192 PRO A C 1
ATOM 1548 O O . PRO A 1 192 ? -36.144 -6.495 48.617 1.00 49.19 192 PRO A O 1
ATOM 1551 N N . PHE A 1 193 ? -34.451 -6.581 50.092 1.00 51.56 193 PHE A N 1
ATOM 1552 C CA . PHE A 1 193 ? -34.589 -8.000 50.397 1.00 51.56 193 PHE A CA 1
ATOM 1553 C C . PHE A 1 193 ? -35.943 -8.159 51.099 1.00 51.56 193 PHE A C 1
ATOM 1555 O O . PHE A 1 193 ? -36.067 -7.881 52.289 1.00 51.56 193 PHE A O 1
ATOM 1562 N N . ALA A 1 194 ? -36.984 -8.554 50.364 1.00 45.91 194 ALA A N 1
ATOM 1563 C CA . ALA A 1 194 ? -38.165 -9.121 50.985 1.00 45.91 194 ALA A CA 1
ATOM 1564 C C . ALA A 1 194 ? -37.690 -10.411 51.655 1.00 45.91 194 ALA A C 1
ATOM 1566 O O . ALA A 1 194 ? -37.433 -11.419 50.997 1.00 45.91 194 ALA A O 1
ATOM 1567 N N . ALA A 1 195 ? -37.465 -10.324 52.963 1.00 49.34 195 ALA A N 1
ATOM 1568 C CA . ALA A 1 195 ? -37.201 -11.460 53.814 1.00 49.34 195 ALA A CA 1
ATOM 1569 C C . ALA A 1 195 ? -38.346 -12.461 53.634 1.00 49.34 195 ALA A C 1
ATOM 1571 O O .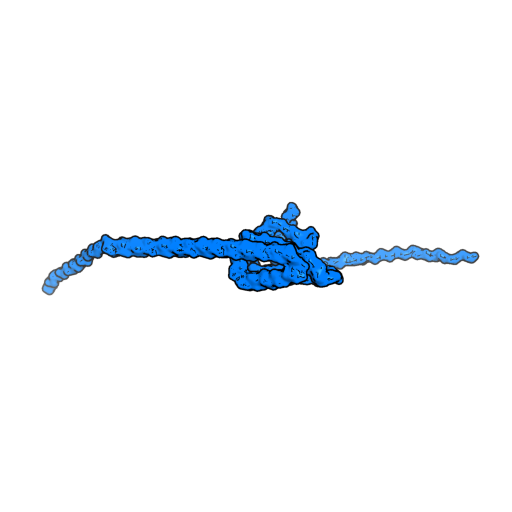 ALA A 1 195 ? -39.456 -12.247 54.117 1.00 49.34 195 ALA A O 1
ATOM 1572 N N . VAL A 1 196 ? -38.086 -13.565 52.936 1.00 46.41 196 VAL A N 1
ATOM 1573 C CA . VAL A 1 196 ? -38.930 -14.751 53.057 1.00 46.41 196 VAL A CA 1
ATOM 1574 C C . VAL A 1 196 ? -38.506 -15.421 54.359 1.00 46.41 196 VAL A C 1
ATOM 1576 O O . VAL A 1 196 ? -37.662 -16.314 54.383 1.00 46.41 196 VAL A O 1
ATOM 1579 N N . SER A 1 197 ? -39.048 -14.932 55.474 1.00 45.34 197 SER A N 1
ATOM 1580 C CA . SER A 1 197 ? -39.035 -15.667 56.734 1.00 45.34 197 SER A CA 1
ATOM 1581 C C . SER A 1 197 ? -39.918 -16.901 56.554 1.00 45.34 197 SER A C 1
ATOM 1583 O O . SER A 1 197 ? -41.132 -16.845 56.733 1.00 45.34 197 SER A O 1
ATOM 1585 N N . LEU A 1 198 ? -39.308 -18.020 56.162 1.00 45.03 198 LEU A N 1
ATOM 1586 C CA . LEU A 1 198 ? -39.917 -19.345 56.247 1.00 45.03 198 LEU A CA 1
ATOM 1587 C C . LEU A 1 198 ? -40.116 -19.673 57.729 1.00 45.03 198 LEU A C 1
ATOM 1589 O O . LEU A 1 198 ? -39.220 -20.178 58.404 1.00 45.03 198 LEU A O 1
ATOM 1593 N N . HIS A 1 199 ? -41.294 -19.339 58.249 1.00 43.53 199 HIS A N 1
ATOM 1594 C CA . HIS A 1 199 ? -41.753 -19.817 59.542 1.00 43.53 199 HIS A CA 1
ATOM 1595 C C . HIS A 1 199 ? -42.061 -21.313 59.388 1.00 43.53 199 HIS A C 1
ATOM 1597 O O . HIS A 1 199 ? -43.115 -21.700 58.887 1.00 43.53 199 HIS A O 1
ATOM 1603 N N . PHE A 1 200 ? -41.098 -22.162 59.749 1.00 43.50 200 PHE A N 1
ATOM 1604 C CA . PHE A 1 200 ? -41.316 -23.599 59.888 1.00 43.50 200 PHE A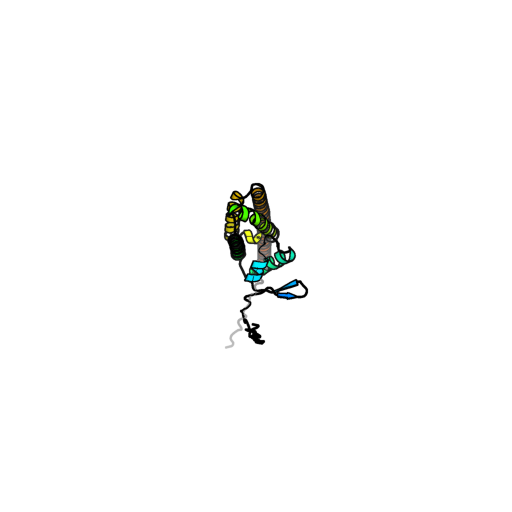 CA 1
ATOM 1605 C C . PHE A 1 200 ? -42.247 -23.819 61.085 1.00 43.50 200 PHE A C 1
ATOM 1607 O O . PHE A 1 200 ? -41.823 -23.791 62.239 1.00 43.50 200 PHE A O 1
ATOM 1614 N N . ALA A 1 201 ? -43.534 -24.014 60.805 1.00 43.88 201 ALA A N 1
ATOM 1615 C CA . ALA A 1 201 ? -44.470 -24.557 61.773 1.00 43.88 201 ALA A CA 1
ATOM 1616 C C . ALA A 1 201 ? -44.062 -26.008 62.069 1.00 43.88 201 ALA A C 1
ATOM 1618 O O . ALA A 1 201 ? -44.166 -26.884 61.212 1.00 43.88 201 ALA A O 1
ATOM 1619 N N . VAL A 1 202 ? -43.557 -26.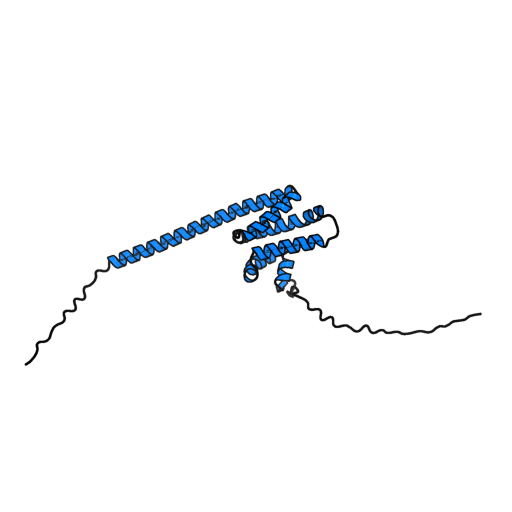250 63.278 1.00 51.34 202 VAL A N 1
ATOM 1620 C CA . VAL A 1 202 ? -43.335 -27.594 63.819 1.00 51.34 202 VAL A CA 1
ATOM 1621 C C . VAL A 1 202 ? -44.701 -28.147 64.249 1.00 51.34 202 VAL A C 1
ATOM 1623 O O . VAL A 1 202 ? -45.318 -27.554 65.136 1.00 51.34 202 VAL A O 1
ATOM 1626 N N . PRO A 1 203 ? -45.215 -29.242 63.661 1.00 50.59 203 PRO A N 1
ATOM 1627 C CA . PRO A 1 203 ? -46.440 -29.861 64.152 1.00 50.59 203 PRO A CA 1
ATOM 1628 C C . PRO A 1 203 ? -46.175 -30.624 65.465 1.00 50.59 203 PRO A C 1
ATOM 1630 O O . PRO A 1 203 ? -45.072 -31.149 65.664 1.00 50.59 203 PRO A O 1
ATOM 1633 N N . PRO A 1 204 ? -47.164 -30.704 66.374 1.00 54.97 204 PRO A N 1
ATOM 1634 C CA . PRO A 1 204 ? -46.996 -31.372 67.656 1.00 54.97 204 PRO A CA 1
ATOM 1635 C C . PRO A 1 204 ? -46.942 -32.891 67.465 1.00 54.97 204 PRO A C 1
ATOM 1637 O O . PRO A 1 204 ? -47.700 -33.467 66.684 1.00 54.97 204 PRO A O 1
ATOM 1640 N N . ARG A 1 205 ? -46.039 -33.547 68.204 1.00 47.53 205 ARG A N 1
ATOM 1641 C CA . ARG A 1 205 ? -46.005 -35.008 68.322 1.00 47.53 205 ARG A CA 1
ATOM 1642 C C . ARG A 1 205 ? -47.267 -35.466 69.050 1.00 47.53 205 ARG A C 1
ATOM 1644 O O . ARG A 1 205 ? -47.513 -35.031 70.173 1.00 47.53 205 ARG A O 1
ATOM 1651 N N . LEU A 1 206 ? -48.027 -36.351 68.415 1.00 48.12 206 LEU A N 1
ATOM 1652 C CA . LEU A 1 206 ? -48.976 -37.214 69.106 1.00 48.12 206 LEU A CA 1
ATOM 1653 C C . LEU A 1 206 ? -48.222 -38.471 69.557 1.00 48.12 206 LEU A C 1
ATOM 1655 O O . LEU A 1 206 ? -47.453 -39.034 68.779 1.00 48.12 206 LEU A O 1
ATOM 1659 N N . SER A 1 207 ? -48.424 -38.759 70.846 1.00 52.25 207 SER A N 1
ATOM 1660 C CA . SER A 1 207 ? -48.023 -39.895 71.698 1.00 52.25 207 SER A CA 1
ATOM 1661 C C . SER A 1 207 ? -47.385 -41.111 71.034 1.00 52.25 207 SER A C 1
ATOM 1663 O O . SER A 1 207 ? -48.067 -41.718 70.178 1.00 52.25 207 SER A O 1
#

pLDDT: mean 78.8, std 21.19, range [32.31, 98.5]

Organism: NCBI:txid520822

Foldseek 3Di:
DDDDDDDDDPDPPPPPPPPPPPPPQWDFDDDPNDGDDTPLLNLLVLCQDDLVDHDDLVSLLVCVVCVVVPDQLLRSLVSSVVVLVVNLVPPPDDNQVSLQRRLVRVLVSLLSCCVNPLPSVVPVSNVVSLVVSLVSQVSHDDVSNVSSVVSVVVSVVVVVVVVVVVVVVVVVVVVVVVVVVVVVVVVVVPDPPPPPPPPPDDDDDDD

InterPro domains:
  IPR000651 Ras-like guanine nucleotide exchange factor, N-terminal [PF00618] (35-127)
  IPR000651 Ras-like guanine nucleotide exchange factor, N-terminal [PS50212] (31-160)
  IPR000651 Ras-like guanine nucleotide exchange factor, N-terminal [SM00229] (30-160)
  IPR000651 Ras-like guanine nucleotide exchange factor, N-terminal [cd06224] (39-146)
  IPR008937 Ras-like guanine nucleotide exchange factor [PTHR23113] (32-153)
  IPR023578 Ras guanine nucleotide exchange factor domain superfamily [SSF48366] (29-167)

Secondary structure (DSSP, 8-state):
-------------------------S--EEETTEEEE--HHHHHHHHS--SS----HHHHHHHHHHHTTTS-HHHHHHHHHHHHHHHHHHS-S-HHHHHHHHHHHHHHHHHHHHHH-GGGGGSHHHHHHHHHHHHHHHTT-HHHHHHHHHHHHHHHHHHHHHHHHHHHHHHHHHHHHHHHHHHHHHHHHHS----------PPPPP-

Sequence (207 aa):
MNRGRKQRGVGGTRKRVGTRQGWIKGALVYRDGNLVSGSLEALVQHMVPTEEYYPDRAYLFAFLLSARLFIKPHELLGEVCALCEHQQNLNGEGGKERLHRFVPRLVQLLAEWTETFPYDFRDERVMGHVRSITQKVAAVDAAARQEVSALLQNLLLRLTALERYEEGLARLATEAATEQLTQVREFRYKRPFAAVSLHFAVPPRLS